Protein AF-A0A349X0J0-F1 (afdb_monomer_lite)

pLDDT: mean 76.87, std 12.57, range [39.41, 92.81]

Foldseek 3Di:
DDDCPPQVVQFCPFDFADDADDPVLCVVVVVVLLPQDADAQDPCQQVVDPDLVSNLVSVVVSLCVSCVVPVVPDDPLRSLVSLLSNLLVNLVVLVVVDPPDPSSVSSNLSSLLSNLVSLLSSLRHHHLVCLVVSLVSCVVSPDPNVVSLQSLLSSLQLNLLVVLVVVLPFWTKGADHSCLCRVQVFGIWIDGDPAIATEHEEEDADQDQKAKDFFDCDDDDVPCVPPGRNSQVVVCVVVVDHHGYMYMYGHPDVDDSRDSDHDPVSNVNVNVVD

Sequence (274 aa):
MFDDFVLSHRLALIQVGRTRIRDNVIDKLFPVIWQTDISPVPENIFRNSREAHLQTMGVELHIAELLNGFVGSLTPIERRLFEIVILHRLNCLYTCLGSQNPIYHRAIVITGTMFQDRLARQLLDMDESQHGWMFVQGQQKSIASHEWTIQFLGACALARTIRALIAIGTGRIYLSNILDDADFGVDLFISRGSRDFAISIKSQYTTTLMSVAPVPIRPLQPGQEKDIFNGAKLAEEYYNIPFIPLLAIVGRNGTQPFDLTLHKEDIETLRRWL

Structure (mmCIF, N/CA/C/O backbone):
data_AF-A0A349X0J0-F1
#
_entry.id   AF-A0A349X0J0-F1
#
loop_
_atom_site.group_PDB
_atom_site.id
_atom_site.type_symbol
_atom_site.label_atom_id
_atom_site.label_alt_id
_atom_site.label_comp_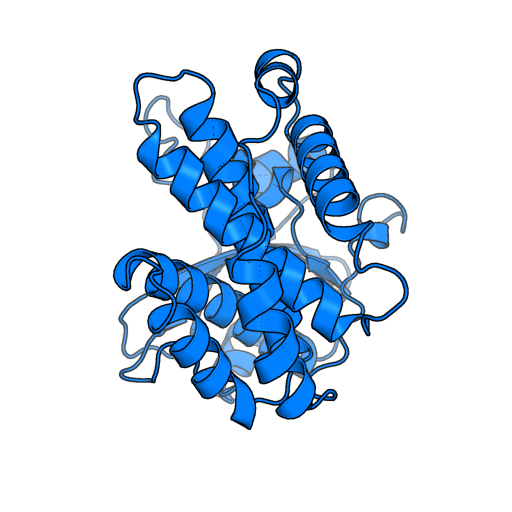id
_atom_site.label_asym_id
_atom_site.label_entity_id
_atom_site.label_seq_id
_atom_site.pdbx_PDB_ins_code
_atom_site.Cartn_x
_atom_site.Cartn_y
_atom_site.Cartn_z
_atom_site.occupancy
_atom_site.B_iso_or_equiv
_atom_site.auth_seq_id
_atom_site.auth_comp_id
_atom_site.auth_asym_id
_atom_site.auth_atom_id
_atom_site.pdbx_PDB_model_num
ATOM 1 N N . MET A 1 1 ? -26.510 -0.007 6.614 1.00 39.41 1 MET A N 1
ATOM 2 C CA . MET A 1 1 ? -26.066 -1.406 6.787 1.00 39.41 1 MET A CA 1
ATOM 3 C C . MET A 1 1 ? -25.443 -1.792 5.459 1.00 39.41 1 MET A C 1
ATOM 5 O O . MET A 1 1 ? -26.092 -1.578 4.447 1.00 39.41 1 MET A O 1
ATOM 9 N N . PHE A 1 2 ? -24.164 -2.160 5.474 1.00 48.16 2 PHE A N 1
ATOM 10 C CA . PHE A 1 2 ? -23.312 -2.381 4.303 1.00 48.16 2 PHE A CA 1
ATOM 11 C C . PHE A 1 2 ? -23.881 -3.502 3.424 1.00 48.16 2 PHE A C 1
ATOM 13 O O . PHE A 1 2 ? -24.082 -4.607 3.923 1.00 48.16 2 PHE A O 1
ATOM 20 N N . ASP A 1 3 ? -24.135 -3.229 2.145 1.00 41.94 3 ASP A N 1
ATOM 21 C CA . ASP A 1 3 ? -24.225 -4.311 1.170 1.00 41.94 3 ASP A CA 1
ATOM 22 C C . ASP A 1 3 ? -22.792 -4.745 0.862 1.00 41.94 3 ASP A C 1
ATOM 24 O O . ASP A 1 3 ? -21.971 -3.945 0.406 1.00 41.94 3 ASP A O 1
ATOM 28 N N . ASP A 1 4 ? -22.505 -6.019 1.126 1.00 49.19 4 ASP A N 1
ATOM 29 C CA . ASP A 1 4 ? -21.230 -6.727 0.949 1.00 49.19 4 ASP A CA 1
ATOM 30 C C . ASP A 1 4 ? -20.723 -6.748 -0.513 1.00 49.19 4 ASP A C 1
ATOM 32 O O . ASP A 1 4 ? -20.020 -7.667 -0.913 1.00 49.19 4 ASP A O 1
ATOM 36 N N . PHE A 1 5 ? -21.062 -5.773 -1.356 1.00 47.12 5 PHE A N 1
ATOM 37 C CA . PHE A 1 5 ? -20.748 -5.766 -2.784 1.00 47.12 5 PHE A CA 1
ATOM 38 C C . PHE A 1 5 ? -19.769 -4.656 -3.194 1.00 47.12 5 PHE A C 1
ATOM 40 O O . PHE A 1 5 ? -18.863 -4.898 -3.989 1.00 47.12 5 PHE A O 1
ATOM 47 N N . VAL A 1 6 ? -19.885 -3.449 -2.627 1.00 51.66 6 VAL A N 1
ATOM 48 C CA . VAL A 1 6 ? -19.180 -2.266 -3.167 1.00 51.66 6 VAL A CA 1
ATOM 49 C C . VAL A 1 6 ? -17.670 -2.297 -2.904 1.00 51.66 6 VAL A C 1
ATOM 51 O O . VAL A 1 6 ? -16.890 -1.981 -3.799 1.00 51.66 6 VAL A O 1
ATOM 54 N N . LEU A 1 7 ? -17.235 -2.737 -1.717 1.00 53.28 7 LEU A N 1
ATOM 55 C CA . LEU A 1 7 ? -15.806 -2.863 -1.371 1.00 53.28 7 LEU A CA 1
ATOM 56 C C . LEU A 1 7 ? -15.369 -4.311 -1.113 1.00 53.28 7 LEU A C 1
ATOM 58 O O . LEU A 1 7 ? -14.211 -4.550 -0.786 1.00 53.28 7 LEU A O 1
ATOM 62 N N . SER A 1 8 ? -16.249 -5.305 -1.247 1.00 53.34 8 SER A N 1
ATOM 63 C CA . SER A 1 8 ? -15.936 -6.690 -0.852 1.00 53.34 8 SER A CA 1
ATOM 64 C C . SER A 1 8 ? -14.839 -7.349 -1.678 1.00 53.34 8 SER A C 1
ATOM 66 O O . SER A 1 8 ? -14.052 -8.116 -1.132 1.00 53.34 8 SER A O 1
ATOM 68 N N . HIS A 1 9 ? -14.704 -6.981 -2.952 1.00 52.62 9 HIS A N 1
ATOM 69 C CA . HIS A 1 9 ? -13.569 -7.375 -3.792 1.00 52.62 9 HIS A CA 1
ATOM 70 C C . HIS A 1 9 ? -12.225 -6.791 -3.309 1.00 52.62 9 HIS A C 1
ATOM 72 O O . HIS A 1 9 ? -11.167 -7.237 -3.744 1.00 52.62 9 HIS A O 1
ATOM 78 N N . ARG A 1 10 ? -12.261 -5.805 -2.401 1.00 59.72 10 ARG A N 1
ATOM 79 C CA . ARG A 1 10 ? -11.105 -5.145 -1.770 1.00 59.72 10 ARG A CA 1
ATOM 80 C C . ARG A 1 10 ? -10.913 -5.558 -0.315 1.00 59.72 10 ARG A C 1
ATOM 82 O O . ARG A 1 10 ? -10.029 -5.019 0.354 1.00 59.72 10 ARG A O 1
ATOM 89 N N . LEU A 1 11 ? -11.741 -6.484 0.184 1.00 57.44 11 LEU A N 1
ATOM 90 C CA . LEU A 1 11 ? -11.612 -7.007 1.534 1.00 57.44 11 LEU A CA 1
ATOM 91 C C . LEU A 1 11 ? -10.211 -7.588 1.688 1.00 57.44 11 LEU A C 1
ATOM 93 O O . LEU A 1 11 ? -9.812 -8.523 0.991 1.00 57.44 11 LEU A O 1
ATOM 97 N N . ALA A 1 12 ? -9.458 -7.018 2.616 1.00 57.66 12 ALA A N 1
ATOM 98 C CA . ALA A 1 12 ? -8.116 -7.463 2.878 1.00 57.66 12 ALA A CA 1
ATOM 99 C C . ALA A 1 12 ? -8.193 -8.744 3.724 1.00 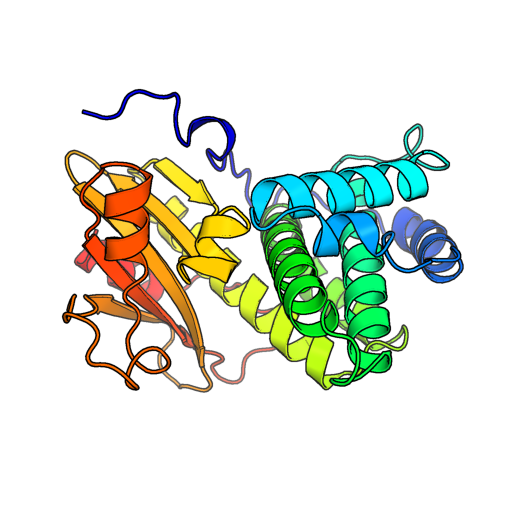57.66 12 ALA A C 1
ATOM 101 O O . ALA A 1 12 ? -8.223 -8.709 4.953 1.00 57.66 12 ALA A O 1
ATOM 102 N N . LEU A 1 13 ? -8.247 -9.900 3.057 1.00 55.56 13 LEU A N 1
ATOM 103 C CA . LEU A 1 13 ? -8.026 -11.204 3.685 1.00 55.56 13 LEU A CA 1
ATOM 104 C C . LEU A 1 13 ? -6.524 -11.370 3.940 1.00 55.56 13 LEU A C 1
ATOM 106 O O . LEU A 1 13 ? -5.823 -12.071 3.216 1.00 55.56 13 LEU A O 1
ATOM 110 N N . ILE A 1 14 ? -6.012 -10.643 4.931 1.00 56.91 14 ILE A N 1
ATOM 111 C CA . ILE A 1 14 ? -4.574 -10.551 5.184 1.00 56.91 14 ILE A CA 1
ATOM 112 C C . ILE A 1 14 ? -4.139 -11.711 6.075 1.00 56.91 14 ILE A C 1
ATOM 114 O O . ILE A 1 14 ? -4.590 -11.842 7.214 1.00 56.91 14 ILE A O 1
ATOM 118 N N . GLN A 1 15 ? -3.225 -12.535 5.565 1.00 55.09 15 GLN A N 1
ATOM 119 C CA . GLN A 1 15 ? -2.528 -13.559 6.339 1.00 55.09 15 GLN A CA 1
ATOM 120 C C . GLN A 1 15 ? -1.115 -13.066 6.661 1.00 55.09 15 GLN A C 1
ATOM 122 O O . GLN A 1 15 ? -0.188 -13.267 5.885 1.00 55.09 15 GLN A O 1
ATOM 127 N N . VAL A 1 16 ? -0.955 -12.408 7.810 1.00 58.53 16 VAL A N 1
ATOM 128 C CA . VAL A 1 16 ? 0.309 -11.749 8.178 1.00 58.53 16 VAL A CA 1
ATOM 129 C C . VAL A 1 16 ? 1.444 -12.761 8.402 1.00 58.53 16 VAL A C 1
ATOM 131 O O . VAL A 1 16 ? 1.272 -13.717 9.161 1.00 58.53 16 VAL A O 1
ATOM 134 N N . GLY A 1 17 ? 2.607 -12.505 7.792 1.00 56.09 17 GLY A N 1
ATOM 135 C CA . GLY A 1 17 ? 3.917 -13.031 8.198 1.00 56.09 17 GLY A CA 1
ATOM 136 C C . GLY A 1 17 ? 4.112 -14.540 8.052 1.00 56.09 17 GLY A C 1
ATOM 137 O O . GLY A 1 17 ? 4.721 -15.160 8.920 1.00 56.09 17 GLY A O 1
ATOM 138 N N . ARG A 1 18 ? 3.570 -15.164 7.000 1.00 61.50 18 ARG A N 1
ATOM 139 C CA . ARG A 1 18 ? 3.613 -16.634 6.847 1.00 61.50 18 ARG A CA 1
ATOM 140 C C . ARG A 1 18 ? 4.631 -17.145 5.842 1.00 61.50 18 ARG A C 1
ATOM 142 O O . ARG A 1 18 ? 4.992 -18.320 5.905 1.00 61.50 18 ARG A O 1
ATOM 149 N N . THR A 1 19 ? 5.057 -16.311 4.898 1.00 64.62 19 THR A N 1
ATOM 150 C CA . THR A 1 19 ? 5.754 -16.812 3.712 1.00 64.62 19 THR A CA 1
ATOM 151 C C . THR A 1 19 ? 7.195 -16.340 3.688 1.00 64.62 19 THR A C 1
ATOM 153 O O . THR A 1 19 ? 7.476 -15.162 3.472 1.00 64.62 19 THR A O 1
ATOM 156 N N . ARG A 1 20 ? 8.118 -17.289 3.856 1.00 60.56 20 ARG A N 1
ATOM 157 C CA . ARG A 1 20 ? 9.534 -17.058 3.587 1.00 60.56 20 ARG A CA 1
ATOM 158 C C . ARG A 1 20 ? 9.793 -17.200 2.092 1.00 60.56 20 ARG A C 1
ATOM 160 O O . ARG A 1 20 ? 9.554 -18.265 1.519 1.00 60.56 20 ARG A O 1
ATOM 167 N N . ILE A 1 21 ? 10.311 -16.150 1.467 1.00 64.31 21 ILE A N 1
ATOM 168 C CA . ILE A 1 21 ? 10.746 -16.207 0.068 1.00 64.31 21 ILE A CA 1
ATOM 169 C C . ILE A 1 21 ? 12.082 -16.936 0.040 1.00 64.31 21 ILE A C 1
ATOM 171 O O . ILE A 1 21 ? 12.974 -16.623 0.828 1.00 64.31 21 ILE A O 1
ATOM 175 N N . ARG A 1 22 ? 12.209 -17.954 -0.813 1.00 63.41 22 ARG A N 1
ATOM 176 C CA . ARG A 1 22 ? 13.434 -18.754 -0.888 1.00 63.41 22 ARG A CA 1
ATOM 177 C C . ARG A 1 22 ? 14.527 -17.954 -1.595 1.00 63.41 22 ARG A C 1
ATOM 179 O O . ARG A 1 22 ? 14.310 -17.477 -2.706 1.00 63.41 22 ARG A O 1
ATOM 186 N N . ASP A 1 23 ? 15.708 -17.879 -0.987 1.00 59.53 23 ASP A N 1
ATOM 187 C CA . ASP A 1 23 ? 16.846 -17.083 -1.478 1.00 59.53 23 ASP A CA 1
ATOM 188 C C . ASP A 1 23 ? 17.208 -17.411 -2.944 1.00 59.53 23 ASP A C 1
ATOM 190 O O . ASP A 1 23 ? 17.457 -16.529 -3.764 1.00 59.53 23 ASP A O 1
ATOM 194 N N . ASN A 1 24 ? 17.104 -18.689 -3.325 1.00 59.75 24 ASN A N 1
ATOM 195 C CA . ASN A 1 24 ? 17.416 -19.182 -4.669 1.00 59.75 24 ASN A CA 1
ATOM 196 C C . ASN A 1 24 ? 16.453 -18.721 -5.776 1.00 59.75 24 ASN A C 1
ATOM 198 O O . ASN A 1 24 ? 16.802 -18.792 -6.955 1.00 59.75 24 ASN A O 1
ATOM 202 N N . VAL A 1 25 ? 15.238 -18.313 -5.422 1.00 60.97 25 VAL A N 1
ATOM 203 C CA . VAL A 1 25 ? 14.260 -17.781 -6.367 1.00 60.97 25 VAL A CA 1
ATOM 204 C C . VAL A 1 25 ? 14.620 -16.346 -6.704 1.00 60.97 25 VAL A C 1
ATOM 206 O O . VAL A 1 25 ? 14.580 -15.948 -7.862 1.00 60.97 25 VAL A O 1
ATOM 209 N N . ILE A 1 26 ? 15.046 -15.578 -5.711 1.00 58.00 26 ILE A N 1
ATOM 210 C CA . ILE A 1 26 ? 15.377 -14.177 -5.910 1.00 58.00 26 ILE A CA 1
ATOM 211 C C . ILE A 1 26 ? 16.633 -14.042 -6.768 1.00 58.00 26 ILE A C 1
ATOM 213 O O . ILE A 1 26 ? 16.583 -13.349 -7.780 1.00 58.00 26 ILE A O 1
ATOM 217 N N . ASP A 1 27 ? 17.713 -14.750 -6.441 1.00 62.41 27 ASP A N 1
ATOM 218 C CA . ASP A 1 27 ? 18.965 -14.657 -7.204 1.00 62.41 27 ASP A CA 1
ATOM 219 C C . ASP A 1 27 ? 18.795 -15.049 -8.679 1.00 62.41 27 ASP A C 1
ATOM 221 O O . ASP A 1 27 ? 19.530 -14.577 -9.545 1.00 62.41 27 ASP A O 1
ATOM 225 N N . LYS A 1 28 ? 17.803 -15.896 -8.980 1.00 65.38 28 LYS A N 1
ATOM 226 C CA . LYS A 1 28 ? 17.475 -16.312 -10.347 1.00 65.38 28 LYS A CA 1
ATOM 227 C C . LYS A 1 28 ? 16.511 -15.363 -11.042 1.00 65.38 28 LYS A C 1
ATOM 229 O O . LYS A 1 28 ? 16.671 -15.110 -12.230 1.00 65.38 28 LYS A O 1
ATOM 234 N N . LEU A 1 29 ? 15.505 -14.865 -10.331 1.00 63.34 29 LEU A N 1
ATOM 235 C CA . LEU A 1 29 ? 14.418 -14.106 -10.933 1.00 63.34 29 LEU A CA 1
ATOM 236 C C . LEU A 1 29 ? 14.701 -12.607 -10.974 1.00 63.34 29 LEU A C 1
ATOM 238 O O . LEU A 1 29 ? 14.437 -11.986 -11.996 1.00 63.34 29 LEU A O 1
ATOM 242 N N . PHE A 1 30 ? 15.294 -12.020 -9.931 1.00 67.44 30 PHE A N 1
ATOM 243 C CA . PHE A 1 30 ? 15.583 -10.582 -9.908 1.00 67.44 30 PHE A CA 1
ATOM 244 C C . PHE A 1 30 ? 16.423 -10.115 -11.103 1.00 67.44 30 PHE A C 1
ATOM 246 O O . PHE A 1 30 ? 16.032 -9.125 -11.718 1.00 67.44 30 PHE A O 1
ATOM 253 N N . PRO A 1 31 ? 17.522 -10.792 -11.500 1.00 69.25 31 PRO A N 1
ATOM 254 C CA . PRO A 1 31 ? 18.275 -10.397 -12.690 1.00 69.25 31 PRO A CA 1
ATOM 255 C C . PRO A 1 31 ? 17.434 -10.444 -13.969 1.00 69.25 31 PRO A C 1
ATOM 257 O O . PRO A 1 31 ? 17.533 -9.539 -14.792 1.00 69.25 31 PRO A O 1
ATOM 260 N N . VAL A 1 32 ? 16.577 -11.458 -14.110 1.00 69.69 32 VAL A N 1
ATOM 261 C CA . VAL A 1 32 ? 15.717 -11.646 -15.286 1.00 69.69 32 VAL A CA 1
ATOM 262 C C . VAL A 1 32 ? 14.656 -10.546 -15.372 1.00 69.69 32 VAL A C 1
ATOM 264 O O . VAL A 1 32 ? 14.487 -9.933 -16.424 1.00 69.69 32 VAL A O 1
ATOM 267 N N . ILE A 1 33 ? 14.000 -10.215 -14.256 1.00 67.12 33 ILE A N 1
ATOM 268 C CA . ILE A 1 33 ? 13.034 -9.105 -14.181 1.00 67.12 33 ILE A CA 1
ATOM 269 C C . ILE A 1 33 ? 13.719 -7.776 -14.481 1.00 67.12 33 ILE A C 1
ATOM 271 O O . ILE A 1 33 ? 13.190 -6.928 -15.197 1.00 67.12 33 ILE A O 1
ATOM 275 N N . TRP A 1 34 ? 14.912 -7.584 -13.921 1.00 69.81 34 TRP A N 1
ATOM 276 C CA . TRP A 1 34 ? 15.646 -6.336 -14.062 1.00 69.81 34 TRP A CA 1
ATOM 277 C C . TRP A 1 34 ? 16.124 -6.103 -15.498 1.00 69.81 34 TRP A C 1
ATOM 279 O O . TRP A 1 34 ? 16.166 -4.967 -15.959 1.00 69.81 34 TRP A O 1
ATOM 289 N N . GLN A 1 35 ? 16.449 -7.180 -16.214 1.00 71.44 35 GLN A N 1
ATOM 290 C CA . GLN A 1 35 ? 16.846 -7.152 -17.622 1.00 71.44 35 GLN A CA 1
ATOM 291 C C . GLN A 1 35 ? 15.661 -7.171 -18.593 1.00 71.44 35 GLN A C 1
ATOM 293 O O . GLN A 1 35 ? 15.861 -6.922 -19.779 1.00 71.44 35 GLN A O 1
ATOM 298 N N . THR A 1 36 ? 14.444 -7.455 -18.118 1.00 74.50 36 THR A N 1
ATOM 299 C CA . THR A 1 36 ? 13.241 -7.421 -18.960 1.00 74.50 36 THR A CA 1
ATOM 300 C C . THR A 1 36 ? 13.075 -6.013 -19.522 1.00 74.50 36 THR A C 1
ATOM 302 O O . THR A 1 36 ? 13.161 -5.036 -18.776 1.00 74.50 36 THR A O 1
ATOM 305 N N . ASP A 1 37 ? 12.871 -5.883 -20.828 1.00 79.00 37 ASP A N 1
ATOM 306 C CA . ASP A 1 37 ? 12.607 -4.575 -21.415 1.00 79.00 37 ASP A CA 1
ATOM 307 C C . ASP A 1 37 ? 11.217 -4.102 -20.974 1.00 79.00 37 ASP A C 1
ATOM 309 O O . ASP A 1 37 ? 10.229 -4.821 -21.122 1.00 79.00 37 ASP A O 1
ATOM 313 N N . ILE A 1 38 ? 11.159 -2.922 -20.360 1.00 81.50 38 ILE A N 1
ATOM 314 C CA . ILE A 1 38 ? 9.912 -2.335 -19.871 1.00 81.50 38 ILE A CA 1
ATOM 315 C C . ILE A 1 38 ? 9.698 -1.065 -20.667 1.00 81.50 38 ILE A C 1
ATOM 317 O O . ILE A 1 38 ? 10.376 -0.061 -20.455 1.00 81.50 38 ILE A O 1
ATOM 321 N N . SER A 1 39 ? 8.733 -1.118 -21.575 1.00 83.00 39 SER A N 1
ATOM 322 C CA . SER A 1 39 ? 8.231 0.056 -22.267 1.00 83.00 39 SER A CA 1
ATOM 323 C C . SER A 1 39 ? 7.180 0.777 -21.411 1.00 83.00 39 SER A C 1
ATOM 325 O O . SER A 1 39 ? 6.482 0.137 -20.610 1.00 83.00 39 SER A O 1
ATOM 327 N N . PRO A 1 40 ? 7.040 2.109 -21.563 1.00 83.06 40 PRO A N 1
ATOM 328 C CA . PRO A 1 40 ? 5.916 2.841 -20.996 1.00 83.06 40 PRO A CA 1
ATOM 329 C C . PRO A 1 40 ? 4.584 2.239 -21.449 1.00 83.06 40 PRO A C 1
ATOM 331 O O . PRO A 1 40 ? 4.446 1.778 -22.584 1.00 83.06 40 PRO A O 1
ATOM 334 N N . VAL A 1 41 ? 3.590 2.292 -20.567 1.00 82.88 41 VAL A N 1
ATOM 335 C CA . VAL A 1 41 ? 2.213 1.907 -20.889 1.00 82.88 41 VAL A CA 1
ATOM 336 C C . VAL A 1 41 ? 1.713 2.834 -22.008 1.00 82.88 41 VAL A C 1
ATOM 338 O O . VAL A 1 41 ? 1.940 4.048 -21.926 1.00 82.88 41 VAL A O 1
ATOM 341 N N . PRO A 1 42 ? 1.045 2.300 -23.047 1.00 80.94 42 PRO A N 1
ATOM 342 C CA . PRO A 1 42 ? 0.559 3.087 -24.175 1.00 80.94 42 PRO A CA 1
ATOM 343 C C . PRO A 1 42 ? -0.179 4.373 -23.764 1.00 80.94 42 PRO A C 1
ATOM 345 O O . PRO A 1 42 ? -1.108 4.354 -22.957 1.00 80.94 42 PRO A O 1
ATOM 348 N N . GLU A 1 43 ? 0.210 5.513 -24.346 1.00 78.06 43 GLU A N 1
ATOM 349 C CA . GLU A 1 43 ? -0.303 6.844 -23.972 1.00 78.06 43 GLU A CA 1
ATOM 350 C C . GLU A 1 43 ? -1.833 6.975 -24.060 1.00 78.06 43 GLU A C 1
ATOM 352 O O . GLU A 1 43 ? -2.449 7.751 -23.323 1.00 78.06 43 GLU A O 1
ATOM 357 N N . ASN A 1 44 ? -2.460 6.218 -24.963 1.00 78.31 44 ASN A N 1
ATOM 358 C CA . ASN A 1 44 ? -3.909 6.184 -25.146 1.00 78.31 44 ASN A CA 1
ATOM 359 C C . ASN A 1 44 ? -4.653 5.680 -23.898 1.00 78.31 44 ASN A C 1
ATOM 361 O O . ASN A 1 44 ? -5.775 6.129 -23.666 1.00 78.31 44 ASN A O 1
ATOM 365 N N . ILE A 1 45 ? -4.036 4.824 -23.075 1.00 78.75 45 ILE A N 1
ATOM 366 C CA . ILE A 1 45 ? -4.613 4.354 -21.804 1.00 78.75 45 ILE A CA 1
ATOM 367 C C . ILE A 1 45 ? -4.848 5.535 -20.860 1.00 78.75 45 ILE A C 1
ATOM 369 O O . ILE A 1 45 ? -5.894 5.618 -20.218 1.00 78.75 45 ILE A O 1
ATOM 373 N N . PHE A 1 46 ? -3.925 6.496 -20.829 1.00 75.94 46 PHE A N 1
ATOM 374 C CA . PHE A 1 46 ? -4.031 7.666 -19.962 1.00 75.94 46 PHE A CA 1
ATOM 375 C C . PHE A 1 46 ? -4.780 8.842 -20.599 1.00 75.94 46 PHE A C 1
ATOM 377 O O . PHE A 1 46 ? -5.482 9.557 -19.890 1.00 75.94 46 PHE A O 1
ATOM 384 N N . ARG A 1 47 ? -4.665 9.053 -21.920 1.00 69.50 47 ARG A N 1
ATOM 385 C CA . ARG A 1 47 ? -5.349 10.157 -22.630 1.00 69.50 47 ARG A CA 1
ATOM 386 C C . ARG A 1 47 ? -6.855 9.957 -22.759 1.00 69.50 47 ARG A C 1
ATOM 388 O O . ARG A 1 47 ? -7.597 10.932 -22.680 1.00 69.50 47 ARG A O 1
ATOM 395 N N . ASN A 1 48 ? -7.301 8.724 -22.997 1.00 60.88 48 ASN A N 1
ATOM 396 C CA . ASN A 1 48 ? -8.681 8.472 -23.420 1.00 60.88 48 ASN A CA 1
ATOM 397 C C . ASN A 1 48 ? -9.636 8.189 -22.259 1.00 60.88 48 ASN A C 1
ATOM 399 O O . ASN A 1 48 ? -10.848 8.200 -22.458 1.00 60.88 48 ASN A O 1
ATOM 403 N N . SER A 1 49 ? -9.109 7.963 -21.056 1.00 59.75 49 SER A N 1
ATOM 404 C CA . SER A 1 49 ? -9.913 7.797 -19.852 1.00 59.75 49 SER A CA 1
ATOM 405 C C . SER A 1 49 ? -9.655 8.941 -18.881 1.00 59.75 49 SER A C 1
ATOM 407 O O . SER A 1 49 ? -8.512 9.186 -18.506 1.00 59.75 49 SER A O 1
ATOM 409 N N . ARG A 1 50 ? -10.719 9.611 -18.425 1.00 63.81 50 ARG A N 1
ATOM 410 C CA . ARG A 1 50 ? -10.658 10.472 -17.229 1.00 63.81 50 ARG A CA 1
ATOM 411 C C . ARG A 1 50 ? -10.814 9.674 -15.932 1.00 63.81 50 ARG A C 1
ATOM 413 O O . ARG A 1 50 ? -10.548 10.198 -14.859 1.00 63.81 50 ARG A O 1
ATOM 420 N N . GLU A 1 51 ? -11.225 8.416 -16.032 1.00 69.69 51 GLU A N 1
ATOM 421 C CA . GLU A 1 51 ? -11.517 7.545 -14.901 1.00 69.69 51 GLU A CA 1
ATOM 422 C C . GLU A 1 51 ? -10.254 6.787 -14.484 1.00 69.69 51 GLU A C 1
ATOM 424 O O . GLU A 1 51 ? -9.685 6.015 -15.269 1.00 69.69 51 GLU A O 1
ATOM 429 N N . ALA A 1 52 ? -9.828 6.985 -13.230 1.00 67.69 52 ALA A N 1
ATOM 430 C CA . ALA A 1 52 ? -8.654 6.325 -12.657 1.00 67.69 52 ALA A CA 1
ATOM 431 C C . ALA A 1 52 ? -8.732 4.793 -12.771 1.00 67.69 52 ALA A C 1
ATOM 433 O O . ALA A 1 52 ? -7.722 4.137 -13.025 1.00 67.69 52 ALA A O 1
ATOM 434 N N . HIS A 1 53 ? -9.930 4.206 -12.652 1.00 68.94 53 HIS A N 1
ATOM 435 C CA . HIS A 1 53 ? -10.093 2.752 -12.702 1.00 68.94 53 HIS A CA 1
ATOM 436 C C . HIS A 1 53 ? -9.795 2.153 -14.088 1.00 68.94 53 HIS A C 1
ATOM 438 O O . HIS A 1 53 ? -9.177 1.096 -14.159 1.00 68.94 53 HIS A O 1
ATOM 444 N N . LEU A 1 54 ? -10.164 2.807 -15.200 1.00 74.75 54 LEU A N 1
ATOM 445 C CA . LEU A 1 54 ? -9.848 2.295 -16.545 1.00 74.75 54 LEU A CA 1
ATOM 446 C C . LEU A 1 54 ? -8.350 2.402 -16.833 1.00 74.75 54 LEU A C 1
ATOM 448 O O . LEU A 1 54 ? -7.764 1.507 -17.438 1.00 74.75 54 LEU A O 1
ATOM 452 N N . GLN A 1 55 ? -7.722 3.479 -16.357 1.00 79.25 55 GLN A N 1
ATOM 453 C CA . GLN A 1 55 ? -6.275 3.661 -16.456 1.00 79.25 55 GLN A CA 1
ATOM 454 C C . GLN A 1 55 ? -5.549 2.570 -15.655 1.00 79.25 55 GLN A C 1
ATOM 456 O O . GLN A 1 55 ? -4.622 1.951 -16.168 1.00 79.25 55 GLN A O 1
ATOM 461 N N . THR A 1 56 ? -6.041 2.263 -14.448 1.00 78.88 56 THR A N 1
ATOM 462 C CA . THR A 1 56 ? -5.567 1.140 -13.621 1.00 78.88 56 THR A CA 1
ATOM 463 C C . THR A 1 56 ? -5.638 -0.176 -14.384 1.00 78.88 56 THR A C 1
ATOM 465 O O . THR A 1 56 ? -4.644 -0.886 -14.468 1.00 78.88 56 THR A O 1
ATOM 468 N N . MET A 1 57 ? -6.793 -0.490 -14.982 1.00 80.50 57 MET A N 1
ATOM 469 C CA . MET A 1 57 ? -6.969 -1.718 -15.760 1.00 80.50 57 MET A CA 1
ATOM 470 C C . MET A 1 57 ? -5.988 -1.799 -16.931 1.00 80.50 57 MET A C 1
ATOM 472 O O . MET A 1 57 ? -5.444 -2.867 -17.186 1.00 80.50 57 MET A O 1
ATOM 476 N N . GLY A 1 58 ? -5.723 -0.685 -17.618 1.00 82.62 58 GLY A N 1
ATOM 477 C CA . GLY A 1 58 ? -4.723 -0.640 -18.684 1.00 82.62 58 GLY A CA 1
ATOM 478 C C . GLY A 1 58 ? -3.301 -0.918 -18.185 1.00 82.62 58 GLY A C 1
ATOM 479 O O . GLY A 1 58 ? -2.567 -1.663 -18.828 1.00 82.62 58 GLY A O 1
ATOM 480 N N . VAL A 1 59 ? -2.925 -0.384 -17.017 1.00 85.38 59 VAL A N 1
ATOM 481 C CA . VAL A 1 59 ? -1.628 -0.690 -16.387 1.00 85.38 59 VAL A CA 1
ATOM 482 C C . VAL A 1 59 ? -1.561 -2.154 -15.936 1.00 85.38 59 VAL A C 1
ATOM 484 O O . VAL A 1 59 ? -0.560 -2.816 -16.190 1.00 85.38 59 VAL A O 1
ATOM 487 N N . GLU A 1 60 ? -2.618 -2.687 -15.319 1.00 86.56 60 GLU A N 1
ATOM 488 C CA . GLU A 1 60 ? -2.700 -4.098 -14.903 1.00 86.56 60 GLU A CA 1
ATOM 489 C C . GLU A 1 60 ? -2.594 -5.053 -16.103 1.00 86.56 60 GLU A C 1
ATOM 491 O O . GLU A 1 60 ? -1.892 -6.060 -16.027 1.00 86.56 60 GLU A O 1
ATOM 496 N N . LEU A 1 61 ? -3.237 -4.728 -17.232 1.00 86.00 61 LEU A N 1
ATOM 497 C CA . LEU A 1 61 ? -3.111 -5.490 -18.478 1.00 86.00 61 LEU A CA 1
ATOM 498 C C . LEU A 1 61 ? -1.675 -5.462 -19.009 1.00 86.00 61 LEU A C 1
ATOM 500 O O . LEU A 1 61 ? -1.133 -6.516 -19.328 1.00 86.00 61 LEU A O 1
ATOM 504 N N . HIS A 1 62 ? -1.032 -4.292 -19.024 1.00 87.31 62 HIS A N 1
ATOM 505 C CA . HIS A 1 62 ? 0.370 -4.157 -19.439 1.00 87.31 62 HIS A CA 1
ATOM 506 C C . HIS A 1 62 ? 1.315 -4.979 -18.553 1.00 87.31 62 HIS A C 1
ATOM 508 O O . HIS A 1 62 ? 2.195 -5.684 -19.042 1.00 87.31 62 HIS A O 1
ATOM 514 N N . ILE A 1 63 ? 1.108 -4.949 -17.233 1.00 87.62 63 ILE A N 1
ATOM 515 C CA . ILE A 1 63 ? 1.861 -5.787 -16.292 1.00 87.62 63 ILE A CA 1
ATOM 516 C C . ILE A 1 63 ? 1.598 -7.269 -16.573 1.00 87.62 63 ILE A C 1
ATOM 518 O O . ILE A 1 63 ? 2.541 -8.057 -16.612 1.00 87.62 63 ILE A O 1
ATOM 522 N N . ALA A 1 64 ? 0.345 -7.668 -16.797 1.00 84.94 64 ALA A N 1
ATOM 523 C CA . ALA A 1 64 ? -0.002 -9.051 -17.107 1.00 84.94 64 ALA A CA 1
ATOM 524 C C . ALA A 1 64 ? 0.659 -9.544 -18.407 1.00 84.94 64 ALA A C 1
ATOM 526 O O . ALA A 1 64 ? 1.125 -10.683 -18.452 1.00 84.94 64 ALA A O 1
ATOM 527 N N . GLU A 1 65 ? 0.756 -8.696 -19.432 1.00 86.06 65 GLU A N 1
ATOM 528 C CA . GLU A 1 65 ? 1.461 -8.992 -20.685 1.00 86.06 65 GLU A CA 1
ATOM 529 C C . GLU A 1 65 ? 2.963 -9.199 -20.458 1.00 86.06 65 GLU A C 1
ATOM 531 O O . GLU A 1 65 ? 3.511 -10.210 -20.905 1.00 86.06 65 GLU A O 1
ATOM 536 N N . LEU A 1 66 ? 3.610 -8.314 -19.691 1.00 83.25 66 LEU A N 1
ATOM 537 C CA . LEU A 1 66 ? 5.018 -8.462 -19.296 1.00 83.25 66 LEU A CA 1
ATOM 538 C C . LEU A 1 66 ? 5.254 -9.738 -18.476 1.00 83.25 66 LEU A C 1
ATOM 540 O O . LEU A 1 66 ? 6.289 -10.393 -18.606 1.00 83.25 66 LEU A O 1
ATOM 544 N N . LEU A 1 67 ? 4.283 -10.114 -17.643 1.00 79.56 67 LEU A N 1
ATOM 545 C CA . LEU A 1 67 ? 4.349 -11.320 -16.827 1.00 79.56 67 LEU A CA 1
ATOM 546 C C . LEU A 1 67 ? 4.064 -12.598 -17.616 1.00 79.56 67 LEU A C 1
ATOM 548 O O . LEU A 1 67 ? 4.482 -13.658 -17.161 1.00 79.56 67 LEU A O 1
ATOM 552 N N . ASN A 1 68 ? 3.395 -12.548 -18.771 1.00 78.56 68 ASN A N 1
ATOM 553 C CA . ASN A 1 68 ? 2.915 -13.739 -19.485 1.00 78.56 68 ASN A CA 1
ATOM 554 C C . ASN A 1 68 ? 4.042 -14.742 -19.818 1.00 78.56 68 ASN A C 1
ATOM 556 O O . ASN A 1 68 ? 3.832 -15.952 -19.775 1.00 78.56 68 ASN A O 1
ATOM 560 N N . GLY A 1 69 ? 5.274 -14.260 -20.025 1.00 67.06 69 GLY A N 1
ATOM 561 C CA . GLY A 1 69 ? 6.469 -15.104 -20.195 1.00 67.06 69 GLY A CA 1
ATOM 562 C C . GLY A 1 69 ? 6.940 -15.854 -18.935 1.00 67.06 69 GLY A C 1
ATOM 563 O O . GLY A 1 69 ? 7.804 -16.723 -19.028 1.00 67.06 69 GLY A O 1
ATOM 564 N N . PHE A 1 70 ? 6.372 -15.544 -17.768 1.00 68.25 70 PHE A N 1
ATOM 565 C CA . PHE A 1 70 ? 6.770 -16.027 -16.439 1.00 68.25 70 PHE A CA 1
ATOM 566 C C . PHE A 1 70 ? 5.618 -16.687 -15.649 1.00 68.25 70 PHE A C 1
ATOM 568 O O . PHE A 1 70 ? 5.863 -17.367 -14.651 1.00 68.25 70 PHE A O 1
ATOM 575 N N . VAL A 1 71 ? 4.358 -16.513 -16.082 1.00 58.75 71 VAL A N 1
ATOM 576 C CA . VAL A 1 71 ? 3.122 -16.818 -15.319 1.00 58.75 71 VAL A CA 1
ATOM 577 C C . VAL A 1 71 ? 2.985 -18.284 -14.878 1.00 58.75 71 VAL A C 1
ATOM 579 O O . VAL A 1 71 ? 2.328 -18.553 -13.875 1.00 58.75 71 VAL A O 1
ATOM 582 N N . GLY A 1 72 ? 3.630 -19.236 -15.559 1.00 60.38 72 GLY A N 1
ATOM 583 C CA . GLY A 1 72 ? 3.558 -20.662 -15.208 1.00 60.38 72 GLY A CA 1
ATOM 584 C C . GLY A 1 72 ? 4.490 -21.123 -14.078 1.00 60.38 72 GLY A C 1
ATOM 585 O O . GLY A 1 72 ? 4.307 -22.226 -13.570 1.00 60.38 72 GLY A O 1
ATOM 586 N N . SER A 1 73 ? 5.491 -20.323 -13.691 1.00 69.00 73 SER A N 1
ATOM 587 C CA . SER A 1 73 ? 6.570 -20.764 -12.786 1.00 69.00 73 SER A CA 1
ATOM 588 C C . SER A 1 73 ? 6.640 -20.036 -11.444 1.00 69.00 73 SER A C 1
ATOM 590 O O . SER A 1 73 ? 7.457 -20.416 -10.610 1.00 69.00 73 SER A O 1
ATOM 592 N N . LEU A 1 74 ? 5.828 -18.994 -11.237 1.00 76.31 74 LEU A N 1
ATOM 593 C CA . LEU A 1 74 ? 5.916 -18.128 -10.059 1.00 76.31 74 LEU A CA 1
ATOM 594 C C . LEU A 1 74 ? 4.846 -18.459 -9.021 1.00 76.31 74 LEU A C 1
ATOM 596 O O . LEU A 1 74 ? 3.663 -18.587 -9.338 1.00 76.31 74 LEU A O 1
ATOM 600 N N . THR A 1 75 ? 5.245 -18.517 -7.754 1.00 79.56 75 THR A N 1
ATOM 601 C CA . THR A 1 75 ? 4.297 -18.501 -6.634 1.00 79.56 75 THR A CA 1
ATOM 602 C C . THR A 1 75 ? 3.626 -17.119 -6.513 1.00 79.56 75 THR A C 1
ATOM 604 O O . THR A 1 75 ? 4.153 -16.127 -7.024 1.00 79.56 75 THR A O 1
ATOM 607 N N . PRO A 1 76 ? 2.479 -16.986 -5.816 1.00 81.56 76 PRO A N 1
ATOM 608 C CA . PRO A 1 76 ? 1.804 -15.692 -5.667 1.00 81.56 76 PRO A CA 1
ATOM 609 C C . PRO A 1 76 ? 2.680 -14.584 -5.059 1.00 81.56 76 PRO A C 1
ATOM 611 O O . PRO A 1 76 ? 2.594 -13.432 -5.481 1.00 81.56 76 PRO A O 1
ATOM 614 N N . ILE A 1 77 ? 3.548 -14.928 -4.099 1.00 78.62 77 ILE A N 1
ATOM 615 C CA . ILE A 1 77 ? 4.464 -13.968 -3.466 1.00 78.62 77 ILE A CA 1
ATOM 616 C C . ILE A 1 77 ? 5.581 -13.529 -4.424 1.00 78.62 77 ILE A C 1
ATOM 618 O O . ILE A 1 77 ? 5.960 -12.362 -4.450 1.00 78.62 77 ILE A O 1
ATOM 622 N N . GLU A 1 78 ? 6.070 -14.444 -5.260 1.00 79.12 78 GLU A N 1
ATOM 623 C CA . GLU A 1 78 ? 7.074 -14.148 -6.284 1.00 79.12 78 GLU A CA 1
ATOM 624 C C . GLU A 1 78 ? 6.482 -13.273 -7.379 1.00 79.12 78 GLU A C 1
ATOM 626 O O . GLU A 1 78 ? 7.069 -12.259 -7.738 1.00 79.12 78 GLU A O 1
ATOM 631 N N . ARG A 1 79 ? 5.276 -13.602 -7.848 1.00 83.62 79 ARG A N 1
ATOM 632 C CA . ARG A 1 79 ? 4.547 -12.773 -8.807 1.00 83.62 79 ARG A CA 1
ATOM 633 C C . ARG A 1 79 ? 4.395 -11.338 -8.298 1.00 83.62 79 ARG A C 1
ATOM 635 O O . ARG A 1 79 ? 4.658 -10.404 -9.045 1.00 83.62 79 ARG A O 1
ATOM 642 N N . ARG A 1 80 ? 4.045 -11.141 -7.023 1.00 85.88 80 ARG A N 1
ATOM 643 C CA . ARG A 1 80 ? 3.917 -9.791 -6.458 1.00 85.88 80 ARG A CA 1
ATOM 644 C C . ARG A 1 80 ? 5.249 -9.042 -6.410 1.00 85.88 80 ARG A C 1
ATOM 646 O O . ARG A 1 80 ? 5.282 -7.852 -6.707 1.00 85.88 80 ARG A O 1
ATOM 653 N N . LEU A 1 81 ? 6.355 -9.719 -6.092 1.00 81.62 81 LEU A N 1
ATOM 654 C CA . LEU A 1 81 ? 7.685 -9.109 -6.191 1.00 81.62 81 LEU A CA 1
ATOM 655 C C . LEU A 1 81 ? 8.000 -8.636 -7.617 1.00 81.62 81 LEU A C 1
ATOM 657 O O . LEU A 1 81 ? 8.572 -7.560 -7.780 1.00 81.62 81 LEU A O 1
ATOM 661 N N . PHE A 1 82 ? 7.605 -9.395 -8.644 1.00 82.69 82 PHE A N 1
ATOM 662 C CA . PHE A 1 82 ? 7.767 -8.964 -10.036 1.00 82.69 82 PHE A CA 1
ATOM 663 C C . PHE A 1 82 ? 6.952 -7.708 -10.325 1.00 82.69 82 PHE A C 1
ATOM 665 O O . PHE A 1 82 ? 7.486 -6.752 -10.883 1.00 82.69 82 PHE A O 1
ATOM 672 N N . GLU A 1 83 ? 5.679 -7.700 -9.926 1.00 87.06 83 GLU A N 1
ATOM 673 C CA . GLU A 1 83 ? 4.791 -6.548 -10.097 1.00 87.06 83 GLU A CA 1
ATOM 674 C C . GLU A 1 83 ? 5.400 -5.291 -9.456 1.00 87.06 83 GLU A C 1
ATOM 676 O O . GLU A 1 83 ? 5.443 -4.244 -10.094 1.00 87.06 83 GLU A O 1
ATOM 681 N N . ILE A 1 84 ? 5.965 -5.406 -8.248 1.00 87.31 84 ILE A N 1
ATOM 682 C CA . ILE A 1 84 ? 6.656 -4.314 -7.536 1.00 87.31 84 ILE A CA 1
ATOM 683 C C . ILE A 1 84 ? 7.834 -3.767 -8.348 1.00 87.31 84 ILE A C 1
ATOM 685 O O . ILE A 1 84 ? 7.972 -2.552 -8.482 1.00 87.31 84 ILE A O 1
ATOM 689 N N . VAL A 1 85 ? 8.678 -4.636 -8.912 1.00 82.56 85 VAL A N 1
ATOM 690 C CA . VAL A 1 85 ? 9.830 -4.205 -9.722 1.00 82.56 85 VAL A CA 1
ATOM 691 C C . VAL A 1 85 ? 9.378 -3.556 -11.034 1.00 82.56 85 VAL A C 1
ATOM 693 O O . VAL A 1 85 ? 9.923 -2.518 -11.415 1.00 82.56 85 VAL A O 1
ATOM 696 N N . ILE A 1 86 ? 8.375 -4.123 -11.711 1.00 86.00 86 ILE A N 1
ATOM 697 C CA . ILE A 1 86 ? 7.821 -3.565 -12.954 1.00 86.00 86 ILE A CA 1
ATOM 698 C C . ILE A 1 86 ? 7.220 -2.183 -12.694 1.00 86.00 86 ILE A C 1
ATOM 700 O O . ILE A 1 86 ? 7.566 -1.225 -13.383 1.00 86.00 86 ILE A O 1
ATOM 704 N N . LEU A 1 87 ? 6.368 -2.063 -11.674 1.00 88.12 87 LEU A N 1
ATOM 705 C CA . LEU A 1 87 ? 5.729 -0.809 -11.281 1.00 88.12 87 LEU A CA 1
ATOM 706 C C . LEU A 1 87 ? 6.752 0.258 -10.905 1.00 88.12 87 LEU A C 1
ATOM 708 O O . LEU A 1 87 ? 6.614 1.409 -11.309 1.00 88.12 87 LEU A O 1
ATOM 712 N N . HIS A 1 88 ? 7.803 -0.127 -10.183 1.00 83.38 88 HIS A N 1
ATOM 713 C CA . HIS A 1 88 ? 8.885 0.782 -9.851 1.00 83.38 88 HIS A CA 1
ATOM 714 C C . HIS A 1 88 ? 9.589 1.317 -11.107 1.00 83.38 88 HIS A C 1
ATOM 716 O O . HIS A 1 88 ? 9.740 2.528 -11.267 1.00 83.38 88 HIS A O 1
ATOM 722 N N . ARG A 1 89 ? 9.975 0.425 -12.026 1.00 82.62 89 ARG A N 1
ATOM 723 C CA . ARG A 1 89 ? 10.645 0.811 -13.274 1.00 82.62 89 ARG A CA 1
ATOM 724 C C . ARG A 1 89 ? 9.749 1.668 -14.163 1.00 82.62 89 ARG A C 1
ATOM 726 O O . ARG A 1 89 ? 10.235 2.649 -14.715 1.00 82.62 89 ARG A O 1
ATOM 733 N N . LEU A 1 90 ? 8.457 1.352 -14.255 1.00 85.88 90 LEU A N 1
ATOM 734 C CA . LEU A 1 90 ? 7.470 2.198 -14.930 1.00 85.88 90 LEU A CA 1
ATOM 735 C C . LEU A 1 90 ? 7.408 3.590 -14.297 1.00 85.88 90 LEU A C 1
ATOM 737 O O . LEU A 1 90 ? 7.477 4.579 -15.018 1.00 85.88 90 LEU A O 1
ATOM 741 N N . ASN A 1 91 ? 7.338 3.676 -12.967 1.00 84.00 91 ASN A N 1
ATOM 742 C CA . ASN A 1 91 ? 7.304 4.952 -12.260 1.00 84.00 91 ASN A CA 1
ATOM 743 C C . ASN A 1 91 ? 8.566 5.788 -12.547 1.00 84.00 91 ASN A C 1
ATOM 745 O O . ASN A 1 91 ? 8.450 6.952 -12.914 1.00 84.00 91 ASN A O 1
ATOM 749 N N . CYS A 1 92 ? 9.761 5.185 -12.518 1.00 79.50 92 CYS A N 1
ATOM 750 C CA . CYS A 1 92 ? 11.000 5.874 -12.901 1.00 79.50 92 CYS A CA 1
ATOM 751 C C . CYS A 1 92 ? 11.020 6.306 -14.372 1.00 79.50 92 CYS A C 1
ATOM 753 O O . CYS A 1 92 ? 11.443 7.423 -14.664 1.00 79.50 92 CYS A O 1
ATOM 755 N N . LEU A 1 93 ? 10.559 5.457 -15.298 1.00 81.44 93 LEU A N 1
ATOM 756 C CA . LEU A 1 93 ? 10.437 5.822 -16.713 1.00 81.44 93 LEU A CA 1
ATOM 757 C C . LEU A 1 93 ? 9.534 7.038 -16.874 1.00 81.44 93 LEU A C 1
ATOM 759 O O . LEU A 1 93 ? 9.904 7.971 -17.586 1.00 81.44 93 LEU A O 1
ATOM 763 N N . TYR A 1 94 ? 8.394 7.058 -16.178 1.00 82.69 94 TYR A N 1
ATOM 764 C CA . TYR A 1 94 ? 7.535 8.226 -16.174 1.00 82.69 94 TYR A CA 1
ATOM 765 C C . TYR A 1 94 ? 8.270 9.418 -15.600 1.00 82.69 94 TYR A C 1
ATOM 767 O O . TYR A 1 94 ? 8.374 10.375 -16.346 1.00 82.69 94 TYR A O 1
ATOM 775 N N . THR A 1 95 ? 8.885 9.343 -14.414 1.00 76.69 95 THR A N 1
ATOM 776 C CA . THR A 1 95 ? 9.678 10.437 -13.820 1.00 76.69 95 THR A CA 1
ATOM 777 C C . THR A 1 95 ? 10.737 11.009 -14.774 1.00 76.69 95 THR A C 1
ATOM 779 O O . THR A 1 95 ? 10.928 12.225 -14.843 1.00 76.69 95 THR A O 1
ATOM 782 N N . CYS A 1 96 ? 11.386 10.166 -15.578 1.00 76.06 96 CYS A N 1
ATOM 783 C CA . CYS A 1 96 ? 12.372 10.595 -16.570 1.00 76.06 96 CYS A CA 1
ATOM 784 C C . CYS A 1 96 ? 11.773 11.296 -17.803 1.00 76.06 96 CYS A C 1
ATOM 786 O O . CYS A 1 96 ? 12.469 12.096 -18.426 1.00 76.06 96 CYS A O 1
ATOM 788 N N . LEU A 1 97 ? 10.508 11.042 -18.163 1.00 72.38 97 LEU A N 1
ATOM 789 C CA . LEU A 1 97 ? 9.838 11.690 -19.305 1.00 72.38 97 LEU A CA 1
ATOM 790 C C . LEU A 1 97 ? 9.532 13.184 -19.062 1.00 72.38 97 LEU A C 1
ATOM 792 O O . LEU A 1 97 ? 9.285 13.922 -20.016 1.00 72.38 97 LEU A O 1
ATOM 796 N N . GLY A 1 98 ? 9.608 13.645 -17.809 1.00 63.97 98 GLY A N 1
ATOM 797 C CA . GLY A 1 98 ? 9.509 15.052 -17.418 1.00 63.97 98 GLY A CA 1
ATOM 798 C C . GLY A 1 98 ? 8.105 15.671 -17.497 1.00 63.97 98 GLY A C 1
ATOM 799 O O . GLY A 1 98 ? 7.179 15.159 -18.125 1.00 63.97 98 GLY A O 1
ATOM 800 N N . SER A 1 99 ? 7.956 16.848 -16.879 1.00 63.06 99 SER A N 1
ATOM 801 C CA . SER A 1 99 ? 6.686 17.584 -16.728 1.00 63.06 99 SER A CA 1
ATOM 802 C C . SER A 1 99 ? 6.065 18.110 -18.031 1.00 63.06 99 SER A C 1
ATOM 804 O O . SER A 1 99 ? 4.987 18.703 -18.000 1.00 63.06 99 SER A O 1
ATOM 806 N N . GLN A 1 100 ? 6.722 17.917 -19.178 1.00 62.59 100 GLN A N 1
ATOM 807 C CA . GLN A 1 100 ? 6.229 18.379 -20.479 1.00 62.59 100 GLN A CA 1
ATOM 808 C C . GLN A 1 100 ? 5.227 17.414 -21.128 1.00 62.59 100 GLN A C 1
ATOM 810 O O . GLN A 1 100 ? 4.504 17.822 -22.038 1.00 62.59 100 GLN A O 1
ATOM 815 N N . ASN A 1 101 ? 5.137 16.159 -20.669 1.00 66.38 101 ASN A N 1
ATOM 816 C CA . ASN A 1 101 ? 4.117 15.230 -21.151 1.00 66.38 101 ASN A CA 1
ATOM 817 C C . ASN A 1 101 ? 2.839 15.360 -20.290 1.00 66.38 101 ASN A C 1
ATOM 819 O O . ASN A 1 101 ? 2.891 15.097 -19.090 1.00 66.38 101 ASN A O 1
ATOM 823 N N . PRO A 1 102 ? 1.670 15.722 -20.855 1.00 64.00 102 PRO A N 1
ATOM 824 C CA . PRO A 1 102 ? 0.435 15.921 -20.083 1.00 64.00 102 PRO A CA 1
ATOM 825 C C . PRO A 1 102 ? -0.068 14.655 -19.367 1.00 64.00 102 PRO A C 1
ATOM 827 O O . PRO A 1 102 ? -0.856 14.748 -18.429 1.00 64.00 102 PRO A O 1
ATOM 830 N N . ILE A 1 103 ? 0.393 13.472 -19.781 1.00 70.00 103 ILE A N 1
ATOM 831 C CA . ILE A 1 103 ? 0.068 12.183 -19.155 1.00 70.00 103 ILE A CA 1
ATOM 832 C C . ILE A 1 103 ? 0.930 11.903 -17.914 1.00 70.00 103 ILE A C 1
ATOM 834 O O . ILE A 1 103 ? 0.518 11.152 -17.029 1.00 70.00 103 ILE A O 1
ATOM 838 N N . TYR A 1 104 ? 2.112 12.516 -17.836 1.00 76.62 104 TYR A N 1
ATOM 839 C CA . TYR A 1 104 ? 3.174 12.211 -16.875 1.00 76.62 104 TYR A CA 1
ATOM 840 C C . TYR A 1 104 ? 2.685 12.177 -15.427 1.00 76.62 104 TYR A C 1
ATOM 842 O O . TYR A 1 104 ? 2.873 11.187 -14.724 1.00 76.62 104 TYR A O 1
ATOM 850 N N . HIS A 1 105 ? 2.001 13.239 -14.992 1.00 76.12 105 HIS A N 1
ATOM 851 C CA . HIS A 1 105 ? 1.548 13.350 -13.607 1.00 76.12 105 HIS A CA 1
ATOM 852 C C . HIS A 1 105 ? 0.552 12.247 -13.249 1.00 76.12 105 HIS A C 1
ATOM 854 O O . HIS A 1 105 ? 0.659 11.648 -12.183 1.00 76.12 105 HIS A O 1
ATOM 860 N N . ARG A 1 106 ? -0.384 11.941 -14.155 1.00 78.69 106 ARG A N 1
ATOM 861 C CA . ARG A 1 106 ? -1.389 10.896 -13.939 1.00 78.69 106 ARG A CA 1
ATOM 862 C C . ARG A 1 106 ? -0.729 9.515 -13.894 1.00 78.69 106 ARG A C 1
ATOM 864 O O . ARG A 1 106 ? -1.032 8.733 -13.002 1.00 78.69 106 ARG A O 1
ATOM 871 N N . ALA A 1 107 ? 0.198 9.235 -14.809 1.00 81.69 107 ALA A N 1
ATOM 872 C CA . ALA A 1 107 ? 0.907 7.959 -14.866 1.00 81.69 107 ALA A CA 1
ATOM 873 C C . ALA A 1 107 ? 1.767 7.705 -13.615 1.00 81.69 107 ALA A C 1
ATOM 875 O O . ALA A 1 107 ? 1.734 6.600 -13.075 1.00 81.69 107 ALA A O 1
ATOM 876 N N . ILE A 1 108 ? 2.471 8.724 -13.109 1.00 82.44 108 ILE A N 1
ATOM 877 C CA . ILE A 1 108 ? 3.258 8.639 -11.864 1.00 82.44 108 ILE A CA 1
ATOM 878 C C . ILE A 1 108 ? 2.370 8.382 -10.659 1.00 82.44 108 ILE A C 1
ATOM 880 O O . ILE A 1 108 ? 2.690 7.528 -9.838 1.00 82.44 108 ILE A O 1
ATOM 884 N N . VAL A 1 109 ? 1.252 9.101 -10.549 1.00 81.00 109 VAL A N 1
ATOM 885 C CA . VAL A 1 109 ? 0.323 8.917 -9.430 1.00 81.00 109 VAL A CA 1
ATOM 886 C C . VAL A 1 109 ? -0.236 7.494 -9.443 1.00 81.00 109 VAL A C 1
ATOM 888 O O . VAL A 1 109 ? -0.119 6.787 -8.451 1.00 81.00 109 VAL A O 1
ATOM 891 N N . ILE A 1 110 ? -0.739 7.027 -10.588 1.00 83.62 110 ILE A N 1
ATOM 892 C CA . ILE A 1 110 ? -1.319 5.683 -10.724 1.00 83.62 110 ILE A CA 1
ATOM 893 C C . ILE A 1 110 ? -0.285 4.601 -10.418 1.00 83.62 110 ILE A C 1
ATOM 895 O O . ILE A 1 110 ? -0.522 3.731 -9.583 1.00 83.62 110 ILE A O 1
ATOM 899 N N . THR A 1 111 ? 0.877 4.652 -11.074 1.00 85.56 111 THR A N 1
ATOM 900 C CA . THR A 1 111 ? 1.921 3.641 -10.862 1.00 85.56 111 THR A CA 1
ATOM 901 C C . THR A 1 111 ? 2.515 3.703 -9.461 1.00 85.56 111 THR A C 1
ATOM 903 O O . THR A 1 111 ? 2.797 2.654 -8.887 1.00 85.56 111 THR A O 1
ATOM 906 N N . GLY A 1 112 ? 2.644 4.896 -8.876 1.00 84.56 112 GLY A N 1
ATOM 907 C CA . GLY A 1 112 ? 3.067 5.103 -7.495 1.00 84.56 112 GLY A CA 1
ATOM 908 C C . GLY A 1 112 ? 2.104 4.483 -6.485 1.00 84.56 112 GLY A C 1
ATOM 909 O O . GLY A 1 112 ? 2.545 3.737 -5.614 1.00 84.56 112 GLY A O 1
ATOM 910 N N . THR A 1 113 ? 0.801 4.707 -6.643 1.00 84.00 113 THR A N 1
ATOM 911 C CA . THR A 1 113 ? -0.231 4.098 -5.795 1.00 84.00 113 THR A CA 1
ATOM 912 C C . THR A 1 113 ? -0.244 2.573 -5.919 1.00 84.00 113 THR A C 1
ATOM 914 O O . THR A 1 113 ? -0.213 1.871 -4.909 1.00 84.00 113 THR A O 1
ATOM 917 N N . MET A 1 114 ? -0.213 2.026 -7.143 1.00 86.75 114 MET A N 1
ATOM 918 C CA . MET A 1 114 ? -0.134 0.567 -7.349 1.00 86.75 114 MET A CA 1
ATOM 919 C C . MET A 1 114 ? 1.104 -0.024 -6.689 1.00 86.75 114 MET A C 1
ATOM 921 O O . MET A 1 114 ? 1.050 -1.088 -6.075 1.00 86.75 114 MET A O 1
ATOM 925 N N . PHE A 1 115 ? 2.230 0.667 -6.831 1.00 87.69 115 PHE A N 1
ATOM 926 C CA . PHE A 1 115 ? 3.489 0.253 -6.248 1.00 87.69 115 PHE A CA 1
ATOM 927 C C . PHE A 1 115 ? 3.410 0.197 -4.719 1.00 87.69 115 PHE A C 1
ATOM 929 O O . PHE A 1 115 ? 3.805 -0.817 -4.143 1.00 87.69 115 PHE A O 1
ATOM 936 N N . GLN A 1 116 ? 2.850 1.224 -4.067 1.00 85.62 116 GLN A N 1
ATOM 937 C CA . GLN A 1 116 ? 2.657 1.232 -2.613 1.00 85.62 116 GLN A CA 1
ATOM 938 C C . GLN A 1 116 ? 1.699 0.136 -2.140 1.00 85.62 116 GLN A C 1
ATOM 940 O O . GLN A 1 116 ? 2.036 -0.564 -1.184 1.00 85.62 116 GLN A O 1
ATOM 945 N N . ASP A 1 117 ? 0.562 -0.077 -2.818 1.00 86.31 117 ASP A N 1
ATOM 946 C CA . ASP A 1 117 ? -0.379 -1.163 -2.488 1.00 86.31 117 ASP A CA 1
ATOM 947 C C . ASP A 1 117 ? 0.313 -2.532 -2.555 1.00 86.31 117 ASP A C 1
ATOM 949 O O . ASP A 1 117 ? 0.277 -3.314 -1.596 1.00 86.31 117 ASP A O 1
ATOM 953 N N . ARG A 1 118 ? 1.003 -2.821 -3.666 1.00 88.06 118 ARG A N 1
ATOM 954 C CA . ARG A 1 118 ? 1.691 -4.104 -3.847 1.00 88.06 118 ARG A CA 1
ATOM 955 C C . ARG A 1 118 ? 2.816 -4.286 -2.841 1.00 88.06 118 ARG A C 1
ATOM 957 O O . ARG A 1 118 ? 2.941 -5.374 -2.276 1.00 88.06 118 ARG A O 1
ATOM 964 N N . LEU A 1 119 ? 3.590 -3.238 -2.571 1.00 88.62 119 LEU A N 1
ATOM 965 C CA . LEU A 1 119 ? 4.669 -3.274 -1.592 1.00 88.62 119 LEU A CA 1
ATOM 966 C C . LEU A 1 119 ? 4.141 -3.497 -0.170 1.00 88.62 119 LEU A C 1
ATOM 968 O O . LEU A 1 119 ? 4.664 -4.353 0.538 1.00 88.62 119 LEU A O 1
ATOM 972 N N . ALA A 1 120 ? 3.068 -2.817 0.237 1.00 89.12 120 ALA A N 1
ATOM 973 C CA . ALA A 1 120 ? 2.469 -3.006 1.556 1.00 89.12 120 ALA A CA 1
ATOM 974 C C . ALA A 1 120 ? 1.927 -4.432 1.737 1.00 89.12 120 ALA A C 1
ATOM 976 O O . ALA A 1 120 ? 2.188 -5.071 2.757 1.00 89.12 120 ALA A O 1
ATOM 977 N N . ARG A 1 121 ? 1.238 -4.981 0.728 1.00 87.69 121 ARG A N 1
ATOM 978 C CA . ARG A 1 121 ? 0.775 -6.383 0.739 1.00 87.69 121 ARG A CA 1
ATOM 979 C C . ARG A 1 121 ? 1.933 -7.373 0.796 1.00 87.69 121 ARG A C 1
ATOM 981 O O . ARG A 1 121 ? 1.858 -8.368 1.510 1.00 87.69 121 ARG A O 1
ATOM 988 N N . GLN A 1 122 ? 3.007 -7.097 0.063 1.00 87.31 122 GLN A N 1
ATOM 989 C CA . GLN A 1 122 ? 4.212 -7.916 0.087 1.00 87.31 122 GLN A CA 1
ATOM 990 C C . GLN A 1 122 ? 4.846 -7.950 1.477 1.00 87.31 122 GLN A C 1
ATOM 992 O O . GLN A 1 122 ? 5.179 -9.024 1.970 1.00 87.31 122 GLN A O 1
ATOM 997 N N . LEU A 1 123 ? 4.965 -6.788 2.116 1.00 88.31 123 LEU A N 1
ATOM 998 C CA . LEU A 1 123 ? 5.487 -6.645 3.471 1.00 88.31 123 LEU A CA 1
ATOM 999 C C . LEU A 1 123 ? 4.610 -7.340 4.519 1.00 88.31 123 LEU A C 1
ATOM 1001 O O . LEU A 1 123 ? 5.134 -7.912 5.471 1.00 88.31 123 LEU A O 1
ATOM 1005 N N . LEU A 1 124 ? 3.288 -7.326 4.337 1.00 86.12 124 LEU A N 1
ATOM 1006 C CA . LEU A 1 124 ? 2.355 -8.031 5.216 1.00 86.12 124 LEU A CA 1
ATOM 1007 C C . LEU A 1 124 ? 2.473 -9.555 5.105 1.00 86.12 124 LEU A C 1
ATOM 1009 O O . LEU A 1 124 ? 2.385 -10.232 6.125 1.00 86.12 124 LEU A O 1
ATOM 1013 N N . ASP A 1 125 ? 2.671 -10.099 3.903 1.00 84.38 125 ASP A N 1
ATOM 1014 C CA . ASP A 1 125 ? 2.730 -11.553 3.684 1.00 84.38 125 ASP A CA 1
ATOM 1015 C C . ASP A 1 125 ? 4.112 -12.161 4.002 1.00 84.38 125 ASP A C 1
ATOM 1017 O O . ASP A 1 125 ? 4.215 -13.351 4.334 1.00 84.38 125 ASP A O 1
ATOM 1021 N N . MET A 1 126 ? 5.171 -11.354 3.878 1.00 81.94 126 MET A N 1
ATOM 1022 C CA . MET A 1 126 ? 6.567 -11.760 4.040 1.00 81.94 126 MET A CA 1
ATOM 1023 C C . MET A 1 126 ? 7.010 -11.762 5.507 1.00 81.94 126 MET A C 1
ATOM 1025 O O . MET A 1 126 ? 6.604 -10.912 6.299 1.00 81.94 126 MET A O 1
ATOM 1029 N N . ASP A 1 127 ? 7.895 -12.698 5.851 1.00 81.50 127 ASP A N 1
ATOM 1030 C CA . ASP A 1 127 ? 8.556 -12.744 7.157 1.00 81.50 127 ASP A CA 1
ATOM 1031 C C . ASP A 1 127 ? 9.344 -11.446 7.434 1.00 81.50 127 ASP A C 1
ATOM 1033 O O . ASP A 1 127 ? 10.080 -10.955 6.573 1.00 81.50 127 ASP A O 1
ATOM 1037 N N . GLU A 1 128 ? 9.203 -10.900 8.646 1.00 82.00 128 GLU A N 1
ATOM 1038 C CA . GLU A 1 128 ? 9.827 -9.637 9.073 1.00 82.00 128 GLU A CA 1
ATOM 1039 C C . GLU A 1 128 ? 11.351 -9.651 8.955 1.00 82.00 128 GLU A C 1
ATOM 1041 O O . GLU A 1 128 ? 11.957 -8.640 8.595 1.00 82.00 128 GLU A O 1
ATOM 1046 N N . SER A 1 129 ? 11.983 -10.810 9.160 1.00 81.19 129 SER A N 1
ATOM 1047 C CA . SER A 1 129 ? 13.433 -10.955 9.004 1.00 81.19 129 SER A CA 1
ATOM 1048 C C . SER A 1 129 ? 13.919 -10.678 7.574 1.00 81.19 129 SER A C 1
ATOM 1050 O O . SER A 1 129 ? 15.094 -10.369 7.373 1.00 81.19 129 SER A O 1
ATOM 1052 N N . GLN A 1 130 ? 13.030 -10.743 6.575 1.00 81.88 130 GLN A N 1
ATOM 1053 C CA . GLN A 1 130 ? 13.355 -10.518 5.165 1.00 81.88 130 GLN A CA 1
ATOM 1054 C C . GLN A 1 130 ? 13.064 -9.085 4.689 1.00 81.88 130 GLN A C 1
ATOM 1056 O O . GLN A 1 130 ? 13.431 -8.734 3.566 1.00 81.88 130 GLN A O 1
ATOM 1061 N N . HIS A 1 131 ? 12.440 -8.226 5.507 1.00 85.88 131 HIS A N 1
ATOM 1062 C CA . HIS A 1 131 ? 12.074 -6.859 5.094 1.00 85.88 131 HIS A CA 1
ATOM 1063 C C . HIS A 1 131 ? 13.313 -6.009 4.786 1.00 85.88 131 HIS A C 1
ATOM 1065 O O . HIS A 1 131 ? 13.380 -5.362 3.740 1.00 85.88 131 HIS A O 1
ATOM 1071 N N . GLY A 1 132 ? 14.340 -6.084 5.640 1.00 83.44 132 GLY A N 1
ATOM 1072 C CA . GLY A 1 132 ? 15.611 -5.389 5.416 1.00 83.44 132 GLY A CA 1
ATOM 1073 C C . GLY A 1 132 ? 16.365 -5.891 4.192 1.00 83.44 132 GLY A C 1
ATOM 1074 O O . GLY A 1 132 ? 16.930 -5.104 3.434 1.00 83.44 132 GLY A O 1
ATOM 1075 N N . TRP A 1 133 ? 16.309 -7.198 3.943 1.00 82.06 133 TRP A N 1
ATOM 1076 C CA . TRP A 1 133 ? 16.881 -7.789 2.740 1.00 82.06 133 TRP A CA 1
ATOM 1077 C C . TRP A 1 133 ? 16.194 -7.252 1.470 1.00 82.06 133 TRP A C 1
ATOM 1079 O O . TRP A 1 133 ? 16.885 -6.795 0.559 1.00 82.06 133 TRP A O 1
ATOM 1089 N N . MET A 1 134 ? 14.857 -7.204 1.431 1.00 81.44 134 MET A N 1
ATOM 1090 C CA . MET A 1 134 ? 14.104 -6.668 0.289 1.00 81.44 134 MET A CA 1
ATOM 1091 C C . MET A 1 134 ? 14.428 -5.191 0.049 1.00 81.44 134 MET A C 1
ATOM 1093 O O . MET A 1 134 ? 14.628 -4.772 -1.093 1.00 81.44 134 MET A O 1
ATOM 1097 N N . PHE A 1 135 ? 14.529 -4.410 1.127 1.00 83.81 135 PHE A N 1
ATOM 1098 C CA . PHE A 1 135 ? 14.929 -3.012 1.053 1.00 83.81 135 PHE A CA 1
ATOM 1099 C C . PHE A 1 135 ? 16.315 -2.846 0.412 1.00 83.81 135 PHE A C 1
ATOM 1101 O O . PHE A 1 135 ? 16.471 -2.044 -0.510 1.00 83.81 135 PHE A O 1
ATOM 1108 N N . VAL A 1 136 ? 17.307 -3.628 0.852 1.00 80.38 136 VAL A N 1
ATOM 1109 C CA . VAL A 1 136 ? 18.678 -3.581 0.319 1.00 80.38 136 VAL A CA 1
ATOM 1110 C C . VAL A 1 136 ? 18.731 -4.023 -1.144 1.00 80.38 136 VAL A C 1
ATOM 1112 O O . VAL A 1 136 ? 19.401 -3.370 -1.944 1.00 80.38 136 VAL A O 1
ATOM 1115 N N . GLN A 1 137 ? 18.012 -5.085 -1.519 1.00 76.31 137 GLN A N 1
ATOM 1116 C CA . GLN A 1 137 ? 17.967 -5.544 -2.911 1.00 76.31 137 GLN A CA 1
ATOM 1117 C C . GLN A 1 137 ? 17.391 -4.480 -3.848 1.00 76.31 137 GLN A C 1
ATOM 1119 O O . GLN A 1 137 ? 17.935 -4.269 -4.931 1.00 76.31 137 GLN A O 1
ATOM 1124 N N . GLY A 1 138 ? 16.352 -3.760 -3.414 1.00 74.31 138 GLY A N 1
ATOM 1125 C CA . GLY A 1 138 ? 15.842 -2.607 -4.154 1.00 74.31 138 GLY A CA 1
ATOM 1126 C C . GLY A 1 138 ? 16.910 -1.524 -4.336 1.00 74.31 138 GLY A C 1
ATOM 1127 O O . GLY A 1 138 ? 17.180 -1.104 -5.456 1.00 74.31 138 GLY A O 1
ATOM 1128 N N . GLN A 1 139 ? 17.601 -1.120 -3.265 1.00 74.38 139 GLN A N 1
ATOM 1129 C CA . GLN A 1 139 ? 18.634 -0.076 -3.348 1.00 74.38 139 GLN A CA 1
ATOM 1130 C C . GLN A 1 139 ? 19.824 -0.447 -4.246 1.00 74.38 139 GLN A C 1
ATOM 1132 O O . GLN A 1 139 ? 20.313 0.390 -5.003 1.00 74.38 139 GLN A O 1
ATOM 1137 N N . GLN A 1 140 ? 20.311 -1.689 -4.164 1.00 71.56 140 GLN A N 1
ATOM 1138 C CA . GLN A 1 140 ? 21.500 -2.137 -4.900 1.00 71.56 140 GLN A CA 1
ATOM 1139 C C . GLN A 1 140 ? 21.282 -2.221 -6.413 1.00 71.56 140 GLN A C 1
ATOM 1141 O O . GLN A 1 140 ? 22.249 -2.227 -7.176 1.00 71.56 140 GLN A O 1
ATOM 1146 N N . LYS A 1 141 ? 20.030 -2.289 -6.864 1.00 65.56 141 LYS A N 1
ATOM 1147 C CA . LYS A 1 141 ? 19.679 -2.433 -8.275 1.00 65.56 141 LYS A CA 1
ATOM 1148 C C . LYS A 1 141 ? 19.245 -1.103 -8.887 1.00 65.56 141 LYS A C 1
ATOM 1150 O O . LYS A 1 141 ? 18.306 -1.066 -9.645 1.00 65.56 141 LYS A O 1
ATOM 1155 N N . SER A 1 142 ? 19.949 -0.004 -8.616 1.00 52.34 142 SER A N 1
ATOM 1156 C CA . SER A 1 142 ? 19.780 1.271 -9.347 1.00 52.34 142 SER A CA 1
ATOM 1157 C C . SER A 1 142 ? 18.427 1.973 -9.192 1.00 52.34 142 SER A C 1
ATOM 1159 O O . SER A 1 142 ? 18.085 2.820 -10.017 1.00 52.34 142 SER A O 1
ATOM 1161 N N . ILE A 1 143 ? 17.690 1.710 -8.115 1.00 55.00 143 ILE A N 1
ATOM 1162 C CA . ILE A 1 143 ? 16.633 2.636 -7.721 1.00 55.00 143 ILE A CA 1
ATOM 1163 C C . ILE A 1 143 ? 17.300 3.902 -7.185 1.00 55.00 143 ILE A C 1
ATOM 1165 O O . ILE A 1 143 ? 18.209 3.805 -6.355 1.00 55.00 143 ILE A O 1
ATOM 1169 N N . ALA A 1 144 ? 16.861 5.088 -7.619 1.00 59.69 144 ALA A N 1
ATOM 1170 C CA . ALA A 1 144 ? 17.259 6.328 -6.963 1.00 59.69 144 ALA A CA 1
ATOM 1171 C C . ALA A 1 144 ? 16.960 6.181 -5.464 1.00 59.69 144 ALA A C 1
ATOM 1173 O O . ALA A 1 144 ? 15.803 6.085 -5.054 1.00 59.69 144 ALA A O 1
ATOM 1174 N N . SER A 1 145 ? 18.016 6.091 -4.650 1.00 61.75 145 SER A N 1
ATOM 1175 C CA . SER A 1 145 ? 17.937 5.613 -3.262 1.00 61.75 145 SER A CA 1
ATOM 1176 C C . SER A 1 145 ? 16.902 6.374 -2.434 1.00 61.75 145 SER A C 1
ATOM 1178 O O . SER A 1 145 ? 16.266 5.801 -1.549 1.00 61.75 145 SER A O 1
ATOM 1180 N N . HIS A 1 146 ? 16.690 7.645 -2.766 1.00 72.81 146 HIS A N 1
ATOM 1181 C CA . HIS A 1 146 ? 15.686 8.506 -2.168 1.00 72.81 146 HIS A CA 1
ATOM 1182 C C . HIS A 1 146 ? 14.240 8.088 -2.492 1.00 72.81 146 HIS A C 1
ATOM 1184 O O . HIS A 1 146 ? 13.436 7.950 -1.571 1.00 72.81 146 HIS A O 1
ATOM 1190 N N . GLU A 1 147 ? 13.911 7.830 -3.762 1.00 73.44 147 GLU A N 1
ATOM 1191 C CA . GLU A 1 147 ? 12.555 7.453 -4.193 1.00 73.44 147 GLU A CA 1
ATOM 1192 C C . GLU A 1 147 ? 12.148 6.086 -3.642 1.00 73.44 147 GLU A C 1
ATOM 1194 O O . GLU A 1 147 ? 11.056 5.953 -3.090 1.00 73.44 147 GLU A O 1
ATOM 1199 N N . TRP A 1 148 ? 13.049 5.096 -3.693 1.00 78.69 148 TRP A N 1
ATOM 1200 C CA . TRP A 1 148 ? 12.825 3.799 -3.041 1.00 78.69 148 TRP A CA 1
ATOM 1201 C C . TRP A 1 148 ? 12.506 3.971 -1.564 1.00 78.69 148 TRP A C 1
ATOM 1203 O O . TRP A 1 148 ? 11.540 3.408 -1.063 1.00 78.69 148 TRP A O 1
ATOM 1213 N N . THR A 1 149 ? 13.310 4.781 -0.871 1.00 81.19 149 THR A N 1
ATOM 1214 C CA . THR A 1 149 ? 13.170 4.982 0.570 1.00 81.19 149 THR A CA 1
ATOM 1215 C C . THR A 1 149 ? 11.822 5.604 0.914 1.00 81.19 149 THR A C 1
ATOM 1217 O O . THR A 1 149 ? 11.155 5.117 1.820 1.00 81.19 149 THR A O 1
ATOM 1220 N N . ILE A 1 150 ? 11.384 6.635 0.185 1.00 81.31 150 ILE A N 1
ATOM 1221 C CA . ILE A 1 150 ? 10.078 7.272 0.419 1.00 81.31 150 ILE A CA 1
ATOM 1222 C C . ILE A 1 150 ? 8.941 6.262 0.265 1.00 81.31 150 ILE A C 1
ATOM 1224 O O . ILE A 1 150 ? 8.076 6.167 1.135 1.00 81.31 150 ILE A O 1
ATOM 1228 N N . GLN A 1 151 ? 8.955 5.506 -0.827 1.00 83.31 151 GLN A N 1
ATOM 1229 C CA . GLN A 1 151 ? 7.890 4.564 -1.142 1.00 83.31 151 GLN A CA 1
ATOM 1230 C C . GLN A 1 151 ? 7.854 3.390 -0.159 1.00 83.31 151 GLN A C 1
ATOM 1232 O O . GLN A 1 151 ? 6.785 3.002 0.310 1.00 83.31 151 GLN A O 1
ATOM 1237 N N . PHE A 1 152 ? 9.025 2.874 0.221 1.00 86.69 152 PHE A N 1
ATOM 1238 C CA . PHE A 1 152 ? 9.144 1.817 1.219 1.00 86.69 152 PHE A CA 1
ATOM 1239 C C . PHE A 1 152 ? 8.648 2.283 2.590 1.00 86.69 152 PHE A C 1
ATOM 1241 O O . PHE A 1 152 ? 7.877 1.581 3.231 1.00 86.69 152 PHE A O 1
ATOM 1248 N N . LEU A 1 153 ? 8.993 3.508 3.003 1.00 86.88 153 LEU A N 1
ATOM 1249 C CA . LEU A 1 153 ? 8.491 4.104 4.245 1.00 86.88 153 LEU A CA 1
ATOM 1250 C C . LEU A 1 153 ? 6.965 4.279 4.237 1.00 86.88 153 LEU A C 1
ATOM 1252 O O . LEU A 1 153 ? 6.325 4.082 5.271 1.00 86.88 153 LEU A O 1
ATOM 1256 N N . GLY A 1 154 ? 6.381 4.665 3.098 1.00 87.69 154 GLY A N 1
ATOM 1257 C CA . GLY A 1 154 ? 4.927 4.735 2.916 1.00 87.69 154 GLY A CA 1
ATOM 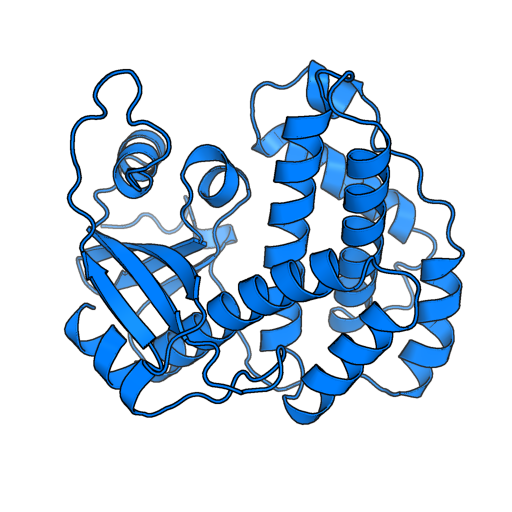1258 C C . GLY A 1 154 ? 4.269 3.366 3.086 1.00 87.69 154 GLY A C 1
ATOM 1259 O O . GLY A 1 154 ? 3.403 3.194 3.944 1.00 87.69 154 GLY A O 1
ATOM 1260 N N . ALA A 1 155 ? 4.764 2.364 2.356 1.00 89.75 155 ALA A N 1
ATOM 1261 C CA . ALA A 1 155 ? 4.272 0.992 2.442 1.00 89.75 155 ALA A CA 1
ATOM 1262 C C . ALA A 1 155 ? 4.441 0.386 3.847 1.00 89.75 155 ALA A C 1
ATOM 1264 O O . ALA A 1 155 ? 3.554 -0.321 4.325 1.00 89.75 155 ALA A O 1
ATOM 1265 N N . CYS A 1 156 ? 5.537 0.700 4.544 1.00 89.19 156 CYS A N 1
ATOM 1266 C CA . CYS A 1 156 ? 5.760 0.258 5.915 1.00 89.19 156 CYS A CA 1
ATOM 1267 C C . CYS A 1 156 ? 4.772 0.876 6.904 1.00 89.19 156 CYS A C 1
ATOM 1269 O O . CYS A 1 156 ? 4.236 0.174 7.761 1.00 89.19 156 CYS A O 1
ATOM 1271 N N . ALA A 1 157 ? 4.493 2.174 6.777 1.00 90.19 157 ALA A N 1
ATOM 1272 C CA . ALA A 1 157 ? 3.490 2.836 7.603 1.00 90.19 157 ALA A CA 1
ATOM 1273 C C . ALA A 1 157 ? 2.095 2.234 7.387 1.00 90.19 157 ALA A C 1
ATOM 1275 O O . ALA A 1 157 ? 1.389 1.957 8.363 1.00 90.19 157 ALA A O 1
ATOM 1276 N N . LEU A 1 158 ? 1.728 1.962 6.131 1.00 90.75 158 LEU A N 1
ATOM 1277 C CA . LEU A 1 158 ? 0.487 1.274 5.785 1.00 90.75 158 LEU A CA 1
ATOM 1278 C C . LEU A 1 158 ? 0.443 -0.133 6.403 1.00 90.75 158 LEU A C 1
ATOM 1280 O O . LEU A 1 158 ? -0.480 -0.449 7.155 1.00 90.75 158 LEU A O 1
ATOM 1284 N N . ALA A 1 159 ? 1.473 -0.952 6.180 1.00 90.00 159 ALA A N 1
ATOM 1285 C CA . ALA A 1 159 ? 1.552 -2.313 6.703 1.00 90.00 159 ALA A CA 1
ATOM 1286 C C . ALA A 1 159 ? 1.504 -2.360 8.241 1.00 90.00 159 ALA A C 1
ATOM 1288 O O . ALA A 1 159 ? 0.732 -3.136 8.806 1.00 90.00 159 ALA A O 1
ATOM 1289 N N . ARG A 1 160 ? 2.257 -1.504 8.943 1.00 89.38 160 ARG A N 1
ATOM 1290 C CA . ARG A 1 160 ? 2.235 -1.421 10.414 1.00 89.38 160 ARG A CA 1
ATOM 1291 C C . ARG A 1 160 ? 0.865 -1.002 10.943 1.00 89.38 160 ARG A C 1
ATOM 1293 O O . ARG A 1 160 ? 0.379 -1.605 11.900 1.00 89.38 160 ARG A O 1
ATOM 1300 N N . THR A 1 161 ? 0.217 -0.029 10.299 1.00 91.31 161 THR A N 1
ATOM 1301 C CA . THR A 1 161 ? -1.155 0.376 10.647 1.00 91.31 161 THR A CA 1
ATOM 1302 C C . THR A 1 161 ? -2.108 -0.804 10.503 1.00 91.31 161 THR A C 1
ATOM 1304 O O . THR A 1 161 ? -2.855 -1.112 11.425 1.00 91.31 161 THR A O 1
ATOM 1307 N N . ILE A 1 162 ? -2.028 -1.545 9.398 1.00 90.50 162 ILE A N 1
ATOM 1308 C CA . ILE A 1 162 ? -2.867 -2.722 9.174 1.00 90.50 162 ILE A CA 1
ATOM 1309 C C . ILE A 1 162 ? -2.602 -3.823 10.211 1.00 90.50 162 ILE A C 1
ATOM 1311 O O . ILE A 1 162 ? -3.553 -4.384 10.754 1.00 90.50 162 ILE A O 1
ATOM 1315 N N . ARG A 1 163 ? -1.337 -4.102 10.557 1.00 88.06 163 ARG A N 1
ATOM 1316 C CA . ARG A 1 163 ? -0.993 -5.047 11.637 1.00 88.06 163 ARG A CA 1
ATOM 1317 C C . ARG A 1 163 ? -1.617 -4.629 12.971 1.00 88.06 163 ARG A C 1
ATOM 1319 O O . ARG A 1 163 ? -2.173 -5.475 13.670 1.00 88.06 163 ARG A O 1
ATOM 1326 N N . ALA A 1 164 ? -1.579 -3.337 13.298 1.00 90.38 164 ALA A N 1
ATOM 1327 C CA . ALA A 1 164 ? -2.210 -2.800 14.499 1.00 90.38 164 ALA A CA 1
ATOM 1328 C C . ALA A 1 164 ? -3.737 -2.984 14.480 1.00 90.38 164 ALA A C 1
ATOM 1330 O O . ALA A 1 164 ? -4.315 -3.432 15.468 1.00 90.38 164 ALA A O 1
ATOM 1331 N N . LEU A 1 165 ? -4.388 -2.714 13.344 1.00 89.81 165 LEU A N 1
ATOM 1332 C CA . LEU A 1 165 ? -5.830 -2.913 13.159 1.00 89.81 165 LEU A CA 1
ATOM 1333 C C . LEU A 1 165 ? -6.243 -4.382 13.301 1.00 89.81 165 LEU A C 1
ATOM 1335 O O . LEU A 1 165 ? -7.233 -4.684 13.969 1.00 89.81 165 LEU A O 1
ATOM 1339 N N . ILE A 1 166 ? -5.463 -5.302 12.728 1.00 88.06 166 ILE A N 1
ATOM 1340 C CA . ILE A 1 166 ? -5.670 -6.747 12.886 1.00 88.06 166 ILE A CA 1
ATOM 1341 C C . ILE A 1 166 ? -5.550 -7.136 14.366 1.00 88.06 166 ILE A C 1
ATOM 1343 O O . ILE A 1 166 ? -6.407 -7.855 14.879 1.00 88.06 166 ILE A O 1
ATOM 1347 N N . ALA A 1 167 ? -4.543 -6.614 15.074 1.00 88.69 167 ALA A N 1
ATOM 1348 C CA . ALA A 1 167 ? -4.333 -6.878 16.498 1.00 88.69 167 ALA A CA 1
ATOM 1349 C C . ALA A 1 167 ? -5.431 -6.292 17.411 1.00 88.69 167 ALA A C 1
ATOM 1351 O O . ALA A 1 167 ? -5.662 -6.810 18.505 1.00 88.69 167 ALA A O 1
ATOM 1352 N N . ILE A 1 168 ? -6.135 -5.235 16.987 1.00 88.50 168 ILE A N 1
ATOM 1353 C CA . ILE A 1 168 ? -7.307 -4.716 17.713 1.00 88.50 168 ILE A CA 1
ATOM 1354 C C . ILE A 1 168 ? -8.454 -5.726 17.695 1.00 88.50 168 ILE A C 1
ATOM 1356 O O . ILE A 1 168 ? -9.182 -5.797 18.684 1.00 88.50 168 ILE A O 1
ATOM 1360 N N . GLY A 1 169 ? -8.587 -6.498 16.611 1.00 73.94 169 GLY A N 1
ATOM 1361 C CA . GLY A 1 169 ? -9.532 -7.601 16.491 1.00 73.94 169 GLY A CA 1
ATOM 1362 C C . GLY A 1 169 ? -10.979 -7.151 16.657 1.00 73.94 169 GLY A C 1
ATOM 1363 O O . GLY A 1 169 ? -11.527 -7.269 17.745 1.00 73.94 169 GLY A O 1
ATOM 1364 N N . THR A 1 170 ? -11.580 -6.587 15.603 1.00 63.62 170 THR A N 1
ATOM 1365 C CA . THR A 1 170 ? -13.038 -6.402 15.387 1.00 63.62 170 THR A CA 1
ATOM 1366 C C . THR A 1 170 ? -13.231 -5.371 14.276 1.00 63.62 170 THR A C 1
ATOM 1368 O O . THR A 1 170 ? -13.315 -4.179 14.538 1.00 63.62 170 THR A O 1
ATOM 1371 N N . GLY A 1 171 ? -13.270 -5.802 13.020 1.00 75.69 171 GLY A N 1
ATOM 1372 C CA . GLY A 1 171 ? -13.530 -4.908 11.892 1.00 75.69 171 GLY A CA 1
ATOM 1373 C C . GLY A 1 171 ? -13.132 -5.539 10.568 1.00 75.69 171 GLY A C 1
ATOM 1374 O O . GLY A 1 171 ? -12.287 -6.433 10.530 1.00 75.69 171 GLY A O 1
ATOM 1375 N N . ARG A 1 172 ? -13.760 -5.089 9.484 1.00 84.50 172 ARG A N 1
ATOM 1376 C CA . ARG A 1 172 ? -13.349 -5.431 8.120 1.00 84.50 172 ARG A CA 1
ATOM 1377 C C . ARG A 1 172 ? -12.469 -4.309 7.591 1.00 84.50 172 ARG A C 1
ATOM 1379 O O . ARG A 1 172 ? -12.874 -3.150 7.639 1.00 84.50 172 ARG A O 1
ATOM 1386 N N . ILE A 1 173 ? -11.275 -4.664 7.128 1.00 85.75 173 ILE A N 1
ATOM 1387 C CA . ILE A 1 173 ? -10.300 -3.731 6.559 1.00 85.75 173 ILE A CA 1
ATOM 1388 C C . ILE A 1 173 ? -10.390 -3.846 5.040 1.00 85.75 173 ILE A C 1
ATOM 1390 O O . ILE A 1 173 ? -10.276 -4.945 4.492 1.00 85.75 173 ILE A O 1
ATOM 1394 N N . TYR A 1 174 ? -10.580 -2.718 4.369 1.00 85.81 174 TYR A N 1
ATOM 1395 C CA . TYR A 1 174 ? -10.593 -2.622 2.916 1.00 85.81 174 TYR A CA 1
ATOM 1396 C C . TYR A 1 174 ? -9.422 -1.748 2.495 1.00 85.81 174 TYR A C 1
ATOM 1398 O O . TYR A 1 174 ? -9.309 -0.605 2.936 1.00 85.81 174 TYR A O 1
ATOM 1406 N N . LEU A 1 175 ? -8.532 -2.298 1.675 1.00 83.50 175 LEU A N 1
ATOM 1407 C CA . LEU A 1 175 ? -7.436 -1.509 1.121 1.00 83.50 175 LEU A CA 1
ATOM 1408 C C . LEU A 1 175 ? -7.986 -0.600 0.026 1.00 83.50 175 LEU A C 1
ATOM 1410 O O . LEU A 1 175 ? -8.870 -1.008 -0.735 1.00 83.50 175 LEU A O 1
ATOM 1414 N N . SER A 1 176 ? -7.482 0.630 -0.004 1.00 80.94 176 SER A N 1
ATOM 1415 C CA . SER A 1 176 ? -7.802 1.605 -1.040 1.00 80.94 176 SER A CA 1
ATOM 1416 C C . SER A 1 176 ? -7.514 1.035 -2.427 1.00 80.94 176 SER A C 1
ATOM 1418 O O . SER A 1 176 ? -6.579 0.257 -2.632 1.00 80.94 176 SER A O 1
ATOM 1420 N N . 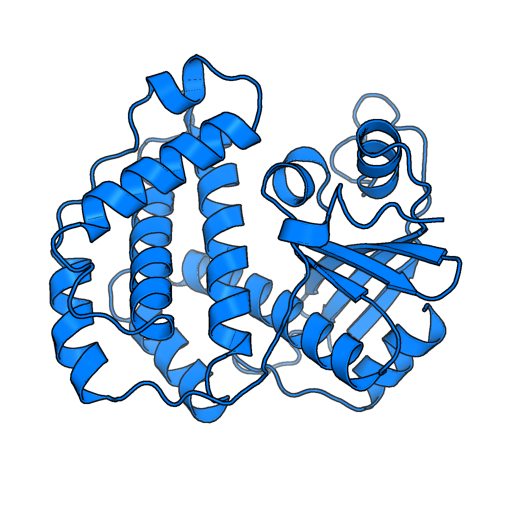ASN A 1 177 ? -8.355 1.388 -3.395 1.00 75.69 177 ASN A N 1
ATOM 1421 C CA . ASN A 1 177 ? -7.958 1.283 -4.792 1.00 75.69 177 ASN A CA 1
ATOM 1422 C C . ASN A 1 177 ? -7.252 2.581 -5.225 1.00 75.69 177 ASN A C 1
ATOM 1424 O O . ASN A 1 177 ? -7.074 3.512 -4.443 1.00 75.69 177 ASN A O 1
ATOM 1428 N N . ILE A 1 178 ? -6.902 2.669 -6.508 1.00 74.56 178 ILE A N 1
ATOM 1429 C CA . ILE A 1 178 ? -6.237 3.864 -7.033 1.00 74.56 178 ILE A CA 1
ATOM 1430 C C . ILE A 1 178 ? -7.111 5.110 -6.960 1.00 74.56 178 ILE A C 1
ATOM 1432 O O . ILE A 1 178 ? -6.589 6.176 -6.685 1.00 74.56 178 ILE A O 1
ATOM 1436 N N . LEU A 1 179 ? -8.420 4.997 -7.191 1.00 77.00 179 LEU A N 1
ATOM 1437 C CA . LEU A 1 179 ? -9.332 6.135 -7.051 1.00 77.00 179 LEU A CA 1
ATOM 1438 C C . LEU A 1 179 ? -9.289 6.682 -5.614 1.00 77.00 179 LEU A C 1
ATOM 1440 O O . LEU A 1 179 ? -9.149 7.883 -5.411 1.00 77.00 179 LEU A O 1
ATOM 1444 N N . ASP A 1 180 ? -9.359 5.788 -4.631 1.00 81.25 180 ASP A N 1
ATOM 1445 C CA . ASP A 1 180 ? -9.383 6.130 -3.214 1.00 81.25 180 ASP A CA 1
ATOM 1446 C C . ASP A 1 180 ? -8.091 6.831 -2.776 1.00 81.25 180 ASP A C 1
ATOM 1448 O O . ASP A 1 180 ? -8.153 7.856 -2.106 1.00 81.25 180 ASP A O 1
ATOM 1452 N N . ASP A 1 181 ? -6.927 6.333 -3.187 1.00 81.50 181 ASP A N 1
ATOM 1453 C CA . ASP A 1 181 ? -5.645 6.947 -2.825 1.00 81.50 181 ASP A CA 1
ATOM 1454 C C . ASP A 1 181 ? -5.323 8.175 -3.699 1.00 81.50 181 ASP A C 1
ATOM 1456 O O . ASP A 1 181 ? -5.104 9.270 -3.188 1.00 81.50 181 ASP A O 1
ATOM 1460 N N . ALA A 1 182 ? -5.378 8.054 -5.027 1.00 75.00 182 ALA A N 1
ATOM 1461 C CA . ALA A 1 182 ? -4.982 9.131 -5.934 1.00 75.00 182 ALA A CA 1
ATOM 1462 C C . ALA A 1 182 ? -5.947 10.322 -5.933 1.00 75.00 182 ALA A C 1
ATOM 1464 O O . ALA A 1 182 ? -5.500 11.470 -5.934 1.00 75.00 182 ALA A O 1
ATOM 1465 N N . ASP A 1 183 ? -7.255 10.054 -5.980 1.00 76.19 183 ASP A N 1
ATOM 1466 C CA . ASP A 1 183 ? -8.267 11.101 -6.120 1.00 76.19 183 ASP A CA 1
ATOM 1467 C C . ASP A 1 183 ? -8.863 11.490 -4.749 1.00 76.19 183 ASP A C 1
ATOM 1469 O O . ASP A 1 183 ? -9.240 12.650 -4.570 1.00 76.19 183 ASP A O 1
ATOM 1473 N N . PHE A 1 184 ? -8.910 10.582 -3.756 1.00 81.38 184 PHE A N 1
ATOM 1474 C CA . PHE A 1 184 ? -9.417 10.901 -2.406 1.00 81.38 184 PHE A CA 1
ATOM 1475 C C . PHE A 1 184 ? -8.316 11.011 -1.330 1.00 81.38 184 PHE A C 1
ATOM 1477 O O . PHE A 1 184 ? -8.551 11.609 -0.283 1.00 81.38 184 PHE A O 1
ATOM 1484 N N . GLY A 1 185 ? -7.101 10.501 -1.538 1.00 82.81 185 GLY A N 1
ATOM 1485 C CA . GLY A 1 185 ? -6.039 10.493 -0.518 1.00 82.81 185 GLY A CA 1
ATOM 1486 C C . GLY A 1 185 ? -6.282 9.527 0.648 1.00 82.81 185 GLY A C 1
ATOM 1487 O O . GLY A 1 185 ? -5.708 9.717 1.726 1.00 82.81 185 GLY A O 1
ATOM 1488 N N . VAL A 1 186 ? -7.188 8.560 0.479 1.00 87.75 186 VAL A N 1
ATOM 1489 C CA . VAL A 1 186 ? -7.561 7.555 1.481 1.00 87.75 186 VAL A CA 1
ATOM 1490 C C . VAL A 1 186 ? -6.721 6.303 1.262 1.00 87.75 186 VAL A C 1
ATOM 1492 O O . VAL A 1 186 ? -6.778 5.705 0.195 1.00 87.75 186 VAL A O 1
ATOM 1495 N N . ASP A 1 187 ? -6.008 5.856 2.293 1.00 89.38 187 ASP A N 1
ATOM 1496 C CA . ASP A 1 187 ? -5.135 4.681 2.219 1.00 89.38 187 ASP A CA 1
ATOM 1497 C C . ASP A 1 187 ? -5.877 3.381 2.578 1.00 89.38 187 ASP A C 1
ATOM 1499 O O . ASP A 1 187 ? -5.587 2.316 2.026 1.00 89.38 187 ASP A O 1
ATOM 1503 N N . LEU A 1 188 ? -6.858 3.439 3.486 1.00 89.50 188 LEU A N 1
ATOM 1504 C CA . LEU A 1 188 ? -7.710 2.295 3.824 1.00 89.50 188 LEU A CA 1
ATOM 1505 C C . LEU A 1 188 ? -9.073 2.712 4.381 1.00 89.50 188 LEU A C 1
ATOM 1507 O O . LEU A 1 188 ? -9.226 3.784 4.969 1.00 89.50 188 LEU A O 1
ATOM 1511 N N . PHE A 1 189 ? -10.041 1.805 4.271 1.00 89.69 189 PHE A N 1
ATOM 1512 C CA . PHE A 1 189 ? -11.327 1.899 4.955 1.00 89.69 189 PHE A CA 1
ATOM 1513 C C . PHE A 1 189 ? -11.466 0.814 6.018 1.00 89.69 189 PHE A C 1
ATOM 1515 O O . PHE A 1 189 ? -10.981 -0.310 5.860 1.00 89.69 189 PHE A O 1
ATOM 1522 N N . ILE A 1 190 ? -12.183 1.133 7.093 1.00 89.56 190 ILE A N 1
ATOM 1523 C CA . ILE A 1 190 ? -12.530 0.176 8.145 1.00 89.56 190 ILE A CA 1
ATOM 1524 C C . ILE A 1 190 ? -14.026 0.220 8.369 1.00 89.56 190 ILE A C 1
ATOM 1526 O O . ILE A 1 190 ? -14.567 1.283 8.648 1.00 89.56 190 ILE A O 1
ATOM 1530 N N . SER A 1 191 ? -14.667 -0.943 8.332 1.00 87.44 191 SER A N 1
ATOM 1531 C CA . SER A 1 191 ? -16.034 -1.094 8.823 1.00 87.44 191 SER A CA 1
ATOM 1532 C C . SER A 1 191 ? -16.020 -1.800 10.174 1.00 87.44 191 SER A C 1
ATOM 1534 O O . SER A 1 191 ? -15.519 -2.927 10.289 1.00 87.44 191 SER A O 1
ATOM 1536 N N . ARG A 1 192 ? -16.534 -1.134 11.215 1.00 83.88 192 ARG A N 1
ATOM 1537 C CA . ARG A 1 192 ? -16.553 -1.641 12.594 1.00 83.88 192 ARG A CA 1
ATOM 1538 C C . ARG A 1 192 ? -17.876 -1.306 13.280 1.00 83.88 192 ARG A C 1
ATOM 1540 O O . ARG A 1 192 ? -18.154 -0.164 13.641 1.00 83.88 192 ARG A O 1
ATOM 1547 N N . GLY A 1 193 ? -18.689 -2.336 13.513 1.00 83.00 193 GLY A N 1
ATOM 1548 C CA . GLY A 1 193 ? -20.014 -2.174 14.113 1.00 83.00 193 GLY A CA 1
ATOM 1549 C C . GLY A 1 193 ? -20.934 -1.365 13.199 1.00 83.00 193 GLY A C 1
ATOM 1550 O O . GLY A 1 193 ? -21.233 -1.799 12.093 1.00 83.00 193 GLY A O 1
ATOM 1551 N N . SER A 1 194 ? -21.385 -0.201 13.668 1.00 81.75 194 SER A N 1
ATOM 1552 C CA . SER A 1 194 ? -22.225 0.735 12.906 1.00 81.75 194 SER A CA 1
ATOM 1553 C C . SER A 1 194 ? -21.461 1.942 12.350 1.00 81.75 194 SER A C 1
ATOM 1555 O O . SER A 1 194 ? -22.093 2.890 11.886 1.00 81.75 194 SER A O 1
ATOM 1557 N N . ARG A 1 195 ? -20.125 1.945 12.444 1.00 87.88 195 ARG A N 1
ATOM 1558 C CA . ARG A 1 195 ? -19.274 3.056 12.010 1.00 87.88 195 ARG A CA 1
ATOM 1559 C C . ARG A 1 195 ? -18.314 2.600 10.922 1.00 87.88 195 ARG A C 1
ATOM 1561 O O . ARG A 1 195 ? -17.665 1.561 11.058 1.00 87.88 195 ARG A O 1
ATOM 1568 N N . ASP A 1 196 ? -18.197 3.432 9.897 1.00 89.31 196 ASP A N 1
ATOM 1569 C CA . ASP A 1 196 ? -17.230 3.279 8.822 1.00 89.31 196 ASP A CA 1
ATOM 1570 C C . ASP A 1 196 ? -16.200 4.413 8.906 1.00 89.31 196 ASP A C 1
ATOM 1572 O O . ASP A 1 196 ? -16.530 5.566 9.193 1.00 89.31 196 ASP A O 1
ATOM 1576 N N . PHE A 1 197 ? -14.930 4.081 8.704 1.00 90.50 197 PHE A N 1
ATOM 1577 C CA . PHE A 1 197 ? -13.798 4.996 8.834 1.00 90.50 197 PHE A CA 1
ATOM 1578 C C . PHE A 1 197 ? -13.031 5.047 7.518 1.00 90.50 197 PHE A C 1
ATOM 1580 O O . PHE A 1 197 ? -12.779 4.001 6.921 1.00 90.50 197 PHE A O 1
ATOM 1587 N N . ALA A 1 198 ? -12.624 6.245 7.105 1.00 90.88 198 ALA A N 1
ATOM 1588 C CA . ALA A 1 198 ? -11.695 6.464 6.001 1.00 90.88 198 ALA A CA 1
ATOM 1589 C C . ALA A 1 198 ? -10.385 6.989 6.590 1.00 90.88 198 ALA A C 1
ATOM 1591 O O . ALA A 1 198 ? -10.372 8.047 7.225 1.00 90.88 198 ALA A O 1
ATOM 1592 N N . ILE A 1 199 ? -9.300 6.234 6.430 1.00 91.62 199 ILE A N 1
ATOM 1593 C CA . ILE A 1 199 ? -8.020 6.529 7.073 1.00 91.62 199 ILE A CA 1
ATOM 1594 C C . ILE A 1 199 ? -6.995 6.923 6.017 1.00 91.62 199 ILE A C 1
ATOM 1596 O O . ILE A 1 199 ? -6.707 6.142 5.113 1.00 91.62 199 ILE A O 1
ATOM 1600 N N . SER A 1 200 ? -6.419 8.115 6.168 1.00 91.62 200 SER A N 1
ATOM 1601 C CA . SER A 1 200 ? -5.180 8.492 5.487 1.00 91.62 200 SER A CA 1
ATOM 1602 C C . SER A 1 200 ? -3.991 8.206 6.393 1.00 91.62 200 SER A C 1
ATOM 1604 O O . SER A 1 200 ? -4.030 8.494 7.591 1.00 91.62 200 SER A O 1
ATOM 1606 N N . ILE A 1 201 ? -2.934 7.636 5.836 1.00 91.00 201 ILE A N 1
ATOM 1607 C CA . ILE A 1 201 ? -1.736 7.208 6.542 1.00 91.00 201 ILE A CA 1
ATOM 1608 C C . ILE A 1 201 ? -0.561 8.004 6.000 1.00 91.00 201 ILE A C 1
ATOM 1610 O O . ILE A 1 201 ? -0.258 8.000 4.809 1.00 91.00 201 ILE A O 1
ATOM 1614 N N . LYS A 1 202 ? 0.141 8.694 6.895 1.00 89.25 202 LYS A N 1
ATOM 1615 C CA . LYS A 1 202 ? 1.356 9.436 6.564 1.00 89.25 202 LYS A CA 1
ATOM 1616 C C . LYS A 1 202 ? 2.494 8.953 7.441 1.00 89.25 202 LYS A C 1
ATOM 1618 O O . LYS A 1 202 ? 2.319 8.692 8.627 1.00 89.25 202 LYS A O 1
ATOM 1623 N N . SER A 1 203 ? 3.683 8.847 6.864 1.00 88.50 203 SER A N 1
ATOM 1624 C CA . SER A 1 203 ? 4.894 8.544 7.622 1.00 88.50 203 SER A CA 1
ATOM 1625 C C . SER A 1 203 ? 5.665 9.834 7.901 1.00 88.50 203 SER A C 1
ATOM 1627 O O . SER A 1 203 ? 5.856 10.647 6.996 1.00 88.50 203 SER A O 1
ATOM 1629 N N . GLN A 1 204 ? 6.134 10.031 9.135 1.00 85.69 204 GLN A N 1
ATOM 1630 C CA . GLN A 1 204 ? 6.827 11.260 9.540 1.00 85.69 204 GLN A CA 1
ATOM 1631 C C . GLN A 1 204 ? 8.065 10.958 10.391 1.00 85.69 204 GLN A C 1
ATOM 1633 O O . GLN A 1 204 ? 8.089 10.014 11.180 1.00 85.69 204 GLN A O 1
ATOM 1638 N N . TYR A 1 205 ? 9.110 11.779 10.253 1.00 79.50 205 TYR A N 1
ATOM 1639 C CA . TYR A 1 205 ? 10.229 11.778 11.197 1.00 79.50 205 TYR A CA 1
ATOM 1640 C C . TYR A 1 205 ? 9.761 12.379 12.526 1.00 79.50 205 TYR A C 1
ATOM 1642 O O . TYR A 1 205 ? 9.640 13.593 12.661 1.00 79.50 205 TYR A O 1
ATOM 1650 N N . THR A 1 206 ? 9.445 11.515 13.487 1.00 76.62 206 THR A N 1
ATOM 1651 C CA . THR A 1 206 ? 8.988 11.887 14.828 1.00 76.62 206 THR A CA 1
ATOM 1652 C C . THR A 1 206 ? 9.378 10.801 15.830 1.00 76.62 206 THR A C 1
ATOM 1654 O O . THR A 1 206 ? 9.579 9.644 15.454 1.00 76.62 206 THR A O 1
ATOM 1657 N N . THR A 1 207 ? 9.486 11.182 17.103 1.00 73.12 207 THR A N 1
ATOM 1658 C CA . THR A 1 207 ? 9.678 10.258 18.230 1.00 73.12 207 THR A CA 1
ATOM 1659 C C . THR A 1 207 ? 8.383 9.553 18.632 1.00 73.12 207 THR A C 1
ATOM 1661 O O . THR A 1 207 ? 8.416 8.534 19.319 1.00 73.12 207 THR A O 1
ATOM 1664 N N . THR A 1 208 ? 7.229 10.073 18.204 1.00 74.69 208 THR A N 1
ATOM 1665 C CA . THR A 1 208 ? 5.925 9.443 18.420 1.00 74.69 208 THR A CA 1
ATOM 1666 C C . THR A 1 208 ? 5.801 8.189 17.562 1.00 74.69 208 THR A C 1
ATOM 1668 O O . THR A 1 208 ? 5.945 8.270 16.351 1.00 74.69 208 THR A O 1
ATOM 1671 N N . LEU A 1 209 ? 5.498 7.040 18.170 1.00 84.31 209 LEU A N 1
ATOM 1672 C CA . LEU A 1 209 ? 5.351 5.764 17.457 1.00 84.31 209 LEU A CA 1
ATOM 1673 C C . LEU A 1 209 ? 4.211 5.802 16.428 1.00 84.31 209 LEU A C 1
ATOM 1675 O O . LEU A 1 209 ? 4.437 5.580 15.240 1.00 84.31 209 LEU A O 1
ATOM 1679 N N . MET A 1 210 ? 3.014 6.163 16.881 1.00 90.19 210 MET A N 1
ATOM 1680 C CA . MET A 1 210 ? 1.853 6.419 16.040 1.00 90.19 210 MET A CA 1
ATOM 1681 C C . MET A 1 210 ? 0.975 7.472 16.717 1.00 90.19 210 MET A C 1
ATOM 1683 O O . MET A 1 210 ? 0.806 7.455 17.936 1.00 90.19 210 MET A O 1
ATOM 1687 N N . SER A 1 211 ? 0.407 8.385 15.938 1.00 90.38 211 SER A N 1
ATOM 1688 C CA . SER A 1 211 ? -0.679 9.256 16.380 1.00 90.38 211 SER A CA 1
ATOM 1689 C C . SER A 1 211 ? -1.851 9.141 15.418 1.00 90.38 211 SER A C 1
ATOM 1691 O O . SER A 1 211 ? -1.677 8.901 14.226 1.00 90.38 211 SER A O 1
ATOM 1693 N N . VAL A 1 212 ? -3.060 9.269 15.950 1.00 90.88 212 VAL A N 1
ATOM 1694 C CA . VAL A 1 212 ? -4.292 9.243 15.164 1.00 90.88 212 VAL A CA 1
ATOM 1695 C C . VAL A 1 212 ? -5.142 10.412 15.617 1.00 90.88 212 VAL A C 1
ATOM 1697 O O . VAL A 1 212 ? -5.247 10.670 16.819 1.00 90.88 212 VAL A O 1
ATOM 1700 N N . ALA A 1 213 ? -5.719 11.128 14.661 1.00 87.88 213 ALA A N 1
ATOM 1701 C CA . ALA A 1 213 ? -6.626 12.228 14.935 1.00 87.88 213 ALA A CA 1
ATOM 1702 C C . ALA A 1 213 ? -7.735 12.296 13.876 1.00 87.88 213 ALA A C 1
ATOM 1704 O O . ALA A 1 213 ? -7.494 11.965 12.711 1.00 87.88 213 ALA A O 1
ATOM 1705 N N . PRO A 1 214 ? -8.940 12.751 14.252 1.00 85.94 214 PRO A N 1
ATOM 1706 C CA . PRO A 1 214 ? -9.992 13.044 13.304 1.00 85.94 214 PRO A CA 1
ATOM 1707 C C . PRO A 1 214 ? -9.579 14.254 12.479 1.00 85.94 214 PRO A C 1
ATOM 1709 O O . PRO A 1 214 ? -9.108 15.259 13.021 1.00 85.94 214 PRO A O 1
ATOM 1712 N N . VAL A 1 215 ? -9.773 14.170 11.167 1.00 81.00 215 VAL A N 1
ATOM 1713 C CA . VAL A 1 215 ? -9.547 15.323 10.296 1.00 81.00 215 VAL A CA 1
ATOM 1714 C C . VAL A 1 215 ? -10.855 16.096 10.186 1.00 81.00 215 VAL A C 1
ATOM 1716 O O . VAL A 1 215 ? -11.880 15.503 9.849 1.00 81.00 215 VAL A O 1
ATOM 1719 N N . PRO A 1 216 ? -10.881 17.405 10.486 1.00 65.69 216 PRO A N 1
ATOM 1720 C CA . PRO A 1 216 ? -12.096 18.177 10.303 1.00 65.69 216 PRO A CA 1
ATOM 1721 C C . PRO A 1 216 ? -12.478 18.177 8.819 1.00 65.69 216 PRO A C 1
ATOM 1723 O O . PRO A 1 216 ? -11.714 18.663 7.986 1.00 65.69 216 PRO A O 1
ATOM 1726 N N . ILE A 1 217 ? -13.678 17.678 8.507 1.00 61.31 217 ILE A N 1
ATOM 1727 C CA . ILE A 1 217 ? -14.295 17.851 7.188 1.00 61.31 217 ILE A CA 1
ATOM 1728 C C . ILE A 1 217 ? -14.609 19.339 7.063 1.00 61.31 217 ILE A C 1
ATOM 1730 O O . ILE A 1 217 ? -15.584 19.832 7.634 1.00 61.31 217 ILE A O 1
ATOM 1734 N N . ARG A 1 218 ? -13.737 20.085 6.388 1.00 55.47 218 ARG A N 1
ATOM 1735 C CA . ARG A 1 218 ? -13.986 21.490 6.070 1.00 55.47 218 ARG A CA 1
ATOM 1736 C C . ARG A 1 218 ? -14.404 21.582 4.608 1.00 55.47 218 ARG A C 1
ATOM 1738 O O . ARG A 1 218 ? -13.760 20.944 3.777 1.00 55.47 218 ARG A O 1
ATOM 1745 N N . PRO A 1 219 ? -15.443 22.369 4.275 1.00 55.00 219 PRO A N 1
ATOM 1746 C CA . PRO A 1 219 ? -15.714 22.685 2.883 1.00 55.00 219 PRO A CA 1
ATOM 1747 C C . PRO A 1 219 ? -14.452 23.312 2.286 1.00 55.00 219 PRO A C 1
ATOM 1749 O O . PRO A 1 219 ? -13.896 24.256 2.853 1.00 55.00 219 PRO A O 1
ATOM 1752 N N . LEU A 1 220 ? -13.978 22.734 1.183 1.00 52.69 220 LEU A N 1
ATOM 1753 C CA . LEU A 1 220 ? -12.795 23.212 0.482 1.00 52.69 220 LEU A CA 1
ATOM 1754 C C . LEU A 1 220 ? -13.063 24.644 0.018 1.00 52.69 220 LEU A C 1
ATOM 1756 O O . LEU A 1 220 ? -13.947 24.887 -0.803 1.00 52.69 220 LEU A O 1
ATOM 1760 N N . GLN A 1 221 ? -12.323 25.604 0.569 1.00 52.03 221 GLN A N 1
ATOM 1761 C CA . GLN A 1 221 ? -12.274 26.929 -0.033 1.00 52.03 221 GLN A CA 1
ATOM 1762 C C . GLN A 1 221 ? -11.404 26.847 -1.294 1.00 52.03 221 GLN A C 1
ATOM 1764 O O . GLN A 1 221 ? -10.382 26.148 -1.266 1.00 52.03 221 GLN A O 1
ATOM 1769 N N . PRO A 1 222 ? -11.766 27.547 -2.384 1.00 50.41 222 PRO A N 1
ATOM 1770 C CA . PRO A 1 222 ? -10.952 27.577 -3.595 1.00 50.41 222 PRO A CA 1
ATOM 1771 C C . PRO A 1 222 ? -9.496 27.932 -3.256 1.00 50.41 222 PRO A C 1
ATOM 1773 O O . PRO A 1 222 ? -9.236 28.971 -2.650 1.00 50.41 222 PRO A O 1
ATOM 1776 N N . GLY A 1 223 ? -8.551 27.054 -3.606 1.00 51.59 223 GLY A N 1
ATOM 1777 C CA . GLY A 1 223 ? -7.119 27.242 -3.335 1.00 51.59 223 GLY A CA 1
ATOM 1778 C C . GLY A 1 223 ? -6.566 26.592 -2.055 1.00 51.59 223 GLY A C 1
ATOM 1779 O O . GLY A 1 223 ? -5.353 26.619 -1.870 1.00 51.59 223 GLY A O 1
ATOM 1780 N N . GLN A 1 224 ? -7.395 25.963 -1.210 1.00 43.72 224 GLN A N 1
ATOM 1781 C CA . GLN A 1 224 ? -6.951 25.177 -0.035 1.00 43.72 224 GLN A CA 1
ATOM 1782 C C . GLN A 1 224 ? -6.935 23.654 -0.269 1.00 43.72 224 GLN A C 1
ATOM 1784 O O . GLN A 1 224 ? -6.694 22.877 0.653 1.00 43.72 224 GLN A O 1
ATOM 1789 N N . GLU A 1 225 ? -7.163 23.220 -1.508 1.00 49.69 225 GLU A N 1
ATOM 1790 C CA . GLU A 1 225 ? -7.318 21.814 -1.920 1.00 49.69 225 GLU A CA 1
ATOM 1791 C C . GLU A 1 225 ? -6.111 20.919 -1.599 1.00 49.69 225 GLU A C 1
ATOM 1793 O O . GLU A 1 225 ? -6.254 19.703 -1.544 1.00 49.69 225 GLU A O 1
ATOM 1798 N N . LYS A 1 226 ? -4.929 21.501 -1.355 1.00 42.06 226 LYS A N 1
ATOM 1799 C CA . LYS A 1 226 ? -3.693 20.748 -1.092 1.00 42.06 226 LYS A CA 1
ATOM 1800 C C . LYS A 1 226 ? -3.408 20.480 0.389 1.00 42.06 226 LYS A C 1
ATOM 1802 O O . LYS A 1 226 ? -2.645 19.565 0.678 1.00 42.06 226 LYS A O 1
ATOM 1807 N N . ASP A 1 227 ? -4.024 21.228 1.309 1.00 40.59 227 ASP A N 1
ATOM 1808 C CA . ASP A 1 227 ? -3.628 21.232 2.730 1.00 40.59 227 ASP A CA 1
ATOM 1809 C C . ASP A 1 227 ? -4.642 20.553 3.667 1.00 40.59 227 ASP A C 1
ATOM 1811 O O . ASP A 1 227 ? -4.367 20.359 4.852 1.00 40.59 227 ASP A O 1
ATOM 1815 N N . ILE A 1 228 ? -5.820 20.171 3.161 1.00 51.59 228 ILE A N 1
ATOM 1816 C CA . ILE A 1 228 ? -6.889 19.558 3.958 1.00 51.59 228 ILE A CA 1
ATOM 1817 C C . ILE A 1 228 ? -7.225 18.194 3.362 1.00 51.59 228 ILE A C 1
ATOM 1819 O O . ILE A 1 228 ? -7.732 18.104 2.246 1.00 51.59 228 ILE A O 1
ATOM 1823 N N . PHE A 1 229 ? -6.991 17.124 4.125 1.00 63.25 229 PHE A N 1
ATOM 1824 C CA . PHE A 1 229 ? -7.504 15.800 3.777 1.00 63.25 229 PHE A CA 1
ATOM 1825 C C . PHE A 1 229 ? -9.042 15.819 3.845 1.00 63.25 229 PHE A C 1
ATOM 1827 O O . PHE A 1 229 ? -9.633 15.683 4.915 1.00 63.25 229 PHE A O 1
ATOM 1834 N N . ASN A 1 230 ? -9.688 16.016 2.691 1.00 69.38 230 ASN A N 1
ATOM 1835 C CA . ASN A 1 230 ? -11.141 15.912 2.507 1.00 69.38 230 ASN A CA 1
ATOM 1836 C C . ASN A 1 230 ? -11.554 14.557 1.893 1.00 69.38 230 ASN A C 1
ATOM 1838 O O . ASN A 1 230 ? -12.670 14.394 1.402 1.00 69.38 230 ASN A O 1
ATOM 1842 N N . GLY A 1 231 ? -10.647 13.577 1.907 1.00 75.19 231 GLY A N 1
ATOM 1843 C CA . GLY A 1 231 ? -10.831 12.292 1.238 1.00 75.19 231 GLY A CA 1
ATOM 1844 C C . GLY A 1 231 ? -12.069 11.531 1.666 1.00 75.19 231 GLY A C 1
ATOM 1845 O O . GLY A 1 231 ? -12.774 10.970 0.835 1.00 75.19 231 GLY A O 1
ATOM 1846 N N . ALA A 1 232 ? -12.392 11.586 2.958 1.00 80.81 232 ALA A N 1
ATOM 1847 C CA . ALA A 1 232 ? -13.595 10.953 3.480 1.00 80.81 232 ALA A CA 1
ATOM 1848 C C . ALA A 1 232 ? -14.882 11.525 2.871 1.00 80.81 232 ALA A C 1
ATOM 1850 O O . ALA A 1 232 ? -15.820 10.766 2.659 1.00 80.81 232 ALA A O 1
ATOM 1851 N N . LYS A 1 233 ? -14.933 12.830 2.558 1.00 82.56 233 LYS A N 1
ATOM 1852 C CA . LYS A 1 233 ? -16.127 13.436 1.958 1.00 82.56 233 LYS A CA 1
ATOM 1853 C C . LYS A 1 233 ? -16.283 13.048 0.493 1.00 82.56 233 LYS A C 1
ATOM 1855 O O . LYS A 1 233 ? -17.387 12.725 0.074 1.00 82.56 233 LYS A O 1
ATOM 1860 N N . LEU A 1 234 ? -15.183 13.037 -0.260 1.00 82.62 234 LEU A N 1
ATOM 1861 C CA . LEU A 1 234 ? -15.186 12.583 -1.653 1.00 82.62 234 LEU A CA 1
ATOM 1862 C C . LEU A 1 234 ? -15.562 11.096 -1.745 1.00 82.62 234 LEU A C 1
ATOM 1864 O O . LEU A 1 234 ? -16.395 10.716 -2.565 1.00 82.62 234 LEU A O 1
ATOM 1868 N N . ALA A 1 235 ? -15.022 10.271 -0.845 1.00 83.19 235 ALA A N 1
ATOM 1869 C CA . ALA A 1 235 ? -15.404 8.870 -0.719 1.00 83.19 235 ALA A CA 1
ATOM 1870 C C . ALA A 1 235 ? -16.881 8.713 -0.315 1.00 83.19 235 ALA A C 1
ATOM 1872 O O . ALA A 1 235 ? -17.570 7.855 -0.860 1.00 83.19 235 ALA A O 1
ATOM 1873 N N . GLU A 1 236 ? -17.393 9.543 0.598 1.00 85.69 236 GLU A N 1
ATOM 1874 C CA . GLU A 1 236 ? -18.811 9.537 0.978 1.00 85.69 236 GLU A CA 1
ATOM 1875 C C . GLU A 1 236 ? -19.720 9.870 -0.204 1.00 85.69 236 GLU A C 1
ATOM 1877 O O . GLU A 1 236 ? -20.714 9.181 -0.408 1.00 85.69 236 GLU A O 1
ATOM 1882 N N . GLU A 1 237 ? -19.382 10.879 -1.004 1.00 85.31 237 GLU A N 1
ATOM 1883 C CA . GLU A 1 237 ? -20.150 11.249 -2.198 1.00 85.31 237 GLU A CA 1
ATOM 1884 C C . GLU A 1 237 ? -20.121 10.145 -3.259 1.00 85.31 237 GLU A C 1
ATOM 1886 O O . GLU A 1 237 ? -21.148 9.849 -3.870 1.00 85.31 237 GLU A O 1
ATOM 1891 N N . TYR A 1 238 ? -18.965 9.507 -3.452 1.00 82.88 238 TYR A N 1
ATOM 1892 C CA . TYR A 1 238 ? -18.795 8.452 -4.445 1.00 82.88 238 TYR A CA 1
ATOM 1893 C C . TYR A 1 238 ? -19.478 7.137 -4.039 1.00 82.88 238 TYR A C 1
ATOM 1895 O O . TYR A 1 238 ? -20.177 6.521 -4.843 1.00 82.88 238 TYR A O 1
ATOM 1903 N N . TYR A 1 239 ? -19.290 6.697 -2.792 1.00 81.94 239 TYR A N 1
ATOM 1904 C CA . TYR A 1 239 ? -19.831 5.431 -2.289 1.00 81.94 239 TYR A CA 1
ATOM 1905 C C . TYR A 1 239 ? -21.226 5.563 -1.673 1.00 81.94 239 TYR A C 1
ATOM 1907 O O . TYR A 1 239 ? -21.864 4.544 -1.412 1.00 81.94 239 TYR A O 1
ATOM 1915 N N . ASN A 1 240 ? -21.705 6.789 -1.444 1.00 83.81 240 ASN A N 1
ATOM 1916 C CA . ASN A 1 240 ? -22.936 7.094 -0.714 1.00 83.81 240 ASN A CA 1
ATOM 1917 C C . ASN A 1 240 ? -22.953 6.477 0.704 1.00 83.81 240 ASN A C 1
ATOM 1919 O O . ASN A 1 240 ? -23.959 5.922 1.152 1.00 83.81 240 ASN A O 1
ATOM 1923 N N . ILE A 1 241 ? -21.806 6.535 1.395 1.00 83.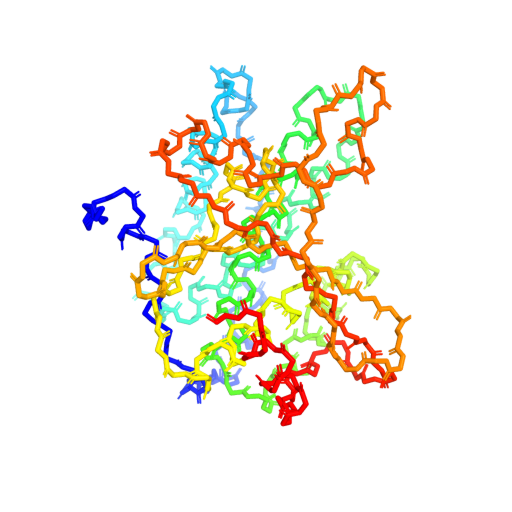25 241 ILE A N 1
ATOM 1924 C CA . ILE A 1 241 ? -21.583 5.968 2.737 1.00 83.25 241 ILE A CA 1
ATOM 1925 C C . ILE A 1 241 ? -20.895 7.017 3.619 1.00 83.25 241 ILE A C 1
ATOM 1927 O O . ILE A 1 241 ? -19.841 7.514 3.231 1.00 83.25 241 ILE A O 1
ATOM 1931 N N . PRO A 1 242 ? -21.421 7.336 4.816 1.00 86.56 242 PRO A N 1
ATOM 1932 C CA . PRO A 1 242 ? -20.763 8.275 5.715 1.00 86.56 242 PRO A CA 1
ATOM 1933 C C . PRO A 1 242 ? -19.498 7.656 6.321 1.00 86.56 242 PRO A C 1
ATOM 1935 O O . PRO A 1 242 ? -19.563 6.614 6.975 1.00 86.56 242 PRO A O 1
ATOM 1938 N N . PHE A 1 243 ? -18.361 8.335 6.164 1.00 88.19 243 PHE A N 1
ATOM 1939 C CA . PHE A 1 243 ? -17.087 7.918 6.750 1.00 88.19 243 PHE A CA 1
ATOM 1940 C C . PHE A 1 243 ? -16.611 8.896 7.821 1.00 88.19 243 PHE A C 1
ATOM 1942 O O . PHE A 1 243 ? -16.644 10.112 7.640 1.00 88.19 243 PHE A O 1
ATOM 1949 N N . ILE A 1 244 ? -16.082 8.365 8.922 1.00 90.12 244 ILE A N 1
ATOM 1950 C CA . ILE A 1 244 ? -15.315 9.149 9.892 1.00 90.12 244 ILE A CA 1
ATOM 1951 C C . ILE A 1 244 ? -13.884 9.306 9.346 1.00 90.12 244 ILE A C 1
ATOM 1953 O O . ILE A 1 244 ? -13.177 8.298 9.231 1.00 90.12 244 ILE A O 1
ATOM 1957 N N . PRO A 1 245 ? -13.428 10.528 9.008 1.00 90.00 245 PRO A N 1
ATOM 1958 C CA . PRO A 1 245 ? -12.065 10.758 8.541 1.00 90.00 245 PRO A CA 1
ATOM 1959 C C . PRO A 1 245 ? -11.067 10.629 9.685 1.00 90.00 245 PRO A C 1
ATOM 1961 O O . PRO A 1 245 ? -11.155 11.356 10.677 1.00 90.00 245 PRO A O 1
ATOM 1964 N N . LEU A 1 246 ? -10.062 9.780 9.512 1.00 91.00 246 LEU A N 1
ATOM 1965 C CA . LEU A 1 246 ? -8.919 9.694 10.412 1.00 91.00 246 LEU A CA 1
ATOM 1966 C C . LEU A 1 246 ? -7.624 9.951 9.641 1.00 91.00 246 LEU A C 1
ATOM 1968 O O . LEU A 1 246 ? -7.445 9.476 8.522 1.00 91.00 246 LEU A O 1
ATOM 1972 N N . LEU A 1 247 ? -6.701 10.673 10.266 1.00 91.25 247 LEU A N 1
ATOM 1973 C CA . LEU A 1 247 ? -5.309 10.753 9.842 1.00 91.25 247 LEU A CA 1
ATOM 1974 C C . LEU A 1 247 ? -4.468 9.972 10.844 1.00 91.25 247 LEU A C 1
ATOM 1976 O O . LEU A 1 247 ? -4.443 10.315 12.027 1.00 91.25 247 LEU A O 1
ATOM 1980 N N . ALA A 1 248 ? -3.780 8.943 10.363 1.00 91.44 248 ALA A N 1
ATOM 1981 C CA . ALA A 1 248 ? -2.774 8.211 11.111 1.00 91.44 248 ALA A CA 1
ATOM 1982 C C . ALA A 1 248 ? -1.380 8.692 10.692 1.00 91.44 248 ALA A C 1
ATOM 1984 O O . ALA A 1 248 ? -0.995 8.591 9.527 1.00 91.44 248 ALA A O 1
ATOM 1985 N N . ILE A 1 249 ? -0.608 9.207 11.646 1.00 91.25 249 ILE A N 1
ATOM 1986 C CA . ILE A 1 249 ? 0.802 9.540 11.455 1.00 91.25 249 ILE A CA 1
ATOM 1987 C C . ILE A 1 249 ? 1.629 8.434 12.100 1.00 91.25 249 ILE A C 1
ATOM 1989 O O . ILE A 1 249 ? 1.558 8.225 13.309 1.00 91.25 249 ILE A O 1
ATOM 1993 N N . VAL A 1 250 ? 2.429 7.739 11.297 1.00 90.44 250 VAL A N 1
ATOM 1994 C CA . VAL A 1 250 ? 3.315 6.662 11.750 1.00 90.44 250 VAL A CA 1
ATOM 1995 C C . VAL A 1 250 ? 4.747 7.183 11.818 1.00 90.44 250 VAL A C 1
ATOM 1997 O O . VAL A 1 250 ? 5.302 7.676 10.829 1.00 90.44 250 VAL A O 1
ATOM 2000 N N . GLY A 1 251 ? 5.344 7.102 13.004 1.00 86.00 251 GLY A N 1
ATOM 2001 C CA . GLY A 1 251 ? 6.685 7.604 13.266 1.00 86.00 251 GLY A CA 1
ATOM 2002 C C . GLY A 1 251 ? 7.793 6.704 12.739 1.00 86.00 251 GLY A C 1
ATOM 2003 O O . GLY A 1 251 ? 7.735 5.480 12.837 1.00 86.00 251 GLY A O 1
ATOM 2004 N N . ARG A 1 252 ? 8.848 7.345 12.232 1.00 77.75 252 ARG A N 1
ATOM 2005 C CA . ARG A 1 252 ? 10.078 6.728 11.705 1.00 77.75 252 ARG A CA 1
ATOM 2006 C C . ARG A 1 252 ? 11.225 6.767 12.732 1.00 77.75 252 ARG A C 1
ATOM 2008 O O . ARG A 1 252 ? 12.314 7.225 12.397 1.00 77.75 252 ARG A O 1
ATOM 2015 N N . ASN A 1 253 ? 10.956 6.446 13.999 1.00 60.03 253 ASN A N 1
ATOM 2016 C CA . ASN A 1 253 ? 11.778 6.819 15.164 1.00 60.03 253 ASN A CA 1
ATOM 2017 C C . ASN A 1 253 ? 13.208 6.228 15.169 1.00 60.03 253 ASN A C 1
ATOM 2019 O O . ASN A 1 253 ? 13.475 5.265 15.877 1.00 60.03 253 ASN A O 1
ATOM 2023 N N . GLY A 1 254 ? 14.130 6.764 14.360 1.00 56.53 254 GLY A N 1
ATOM 2024 C CA . GLY A 1 254 ? 15.507 6.258 14.225 1.00 56.53 254 GLY A CA 1
ATOM 2025 C C . GLY A 1 254 ? 15.607 4.807 13.733 1.00 56.53 254 GLY A C 1
ATOM 2026 O O . GLY A 1 254 ? 16.700 4.247 13.678 1.00 56.53 254 GLY A O 1
ATOM 2027 N N . THR A 1 255 ? 14.475 4.199 13.391 1.00 57.12 255 THR A N 1
ATOM 2028 C CA . THR A 1 255 ? 14.351 2.816 12.966 1.00 57.12 255 THR A CA 1
ATOM 2029 C C . THR A 1 255 ? 14.733 2.686 11.501 1.00 57.12 255 THR A C 1
ATOM 2031 O O . THR A 1 255 ? 14.655 3.632 10.710 1.00 57.12 255 THR A O 1
ATOM 2034 N N . GLN A 1 256 ? 15.204 1.498 11.135 1.00 70.56 256 GLN A N 1
ATOM 2035 C CA . GLN A 1 256 ? 15.500 1.192 9.744 1.00 70.56 256 GLN A CA 1
ATOM 2036 C C . GLN A 1 256 ? 14.218 1.377 8.905 1.00 70.56 256 GLN A C 1
ATOM 2038 O O . GLN A 1 256 ? 13.125 1.113 9.404 1.00 70.56 256 GLN A O 1
ATOM 2043 N N . PRO A 1 257 ? 14.310 1.822 7.638 1.00 69.94 257 PRO A N 1
ATOM 2044 C CA . PRO A 1 257 ? 13.145 2.178 6.812 1.00 69.94 257 PRO A CA 1
ATOM 2045 C C . PRO A 1 257 ? 12.169 1.023 6.541 1.00 69.94 257 PRO A C 1
ATOM 2047 O O . PRO A 1 257 ? 11.115 1.244 5.958 1.00 69.94 257 PRO A O 1
ATOM 2050 N N . PHE A 1 258 ? 12.525 -0.186 6.967 1.00 75.62 258 PHE A N 1
ATOM 2051 C CA . PHE A 1 258 ? 11.783 -1.428 6.828 1.00 75.62 258 PHE A CA 1
ATOM 2052 C C . PHE A 1 258 ? 11.249 -1.984 8.156 1.00 75.62 258 PHE A C 1
ATOM 2054 O O . PHE A 1 258 ? 10.788 -3.120 8.203 1.00 75.62 258 PHE A O 1
ATOM 2061 N N . ASP A 1 259 ? 11.326 -1.214 9.242 1.00 77.12 259 ASP A N 1
ATOM 2062 C CA . ASP A 1 259 ? 10.833 -1.640 10.546 1.00 77.12 259 ASP A CA 1
ATOM 2063 C C . ASP A 1 259 ? 9.297 -1.600 10.611 1.00 77.12 259 ASP A C 1
ATOM 2065 O O . ASP A 1 259 ? 8.674 -0.534 10.591 1.00 77.12 259 ASP A O 1
ATOM 2069 N N . LEU A 1 260 ? 8.692 -2.786 10.703 1.00 77.12 260 LEU A N 1
ATOM 2070 C CA . LEU A 1 260 ? 7.254 -2.974 10.907 1.00 77.12 260 LEU A CA 1
ATOM 2071 C C . LEU A 1 260 ? 6.898 -3.374 12.335 1.00 77.12 260 LEU A C 1
ATOM 2073 O O . LEU A 1 260 ? 5.763 -3.815 12.552 1.00 77.12 260 LEU A O 1
ATOM 2077 N N . THR A 1 261 ? 7.836 -3.274 13.280 1.00 82.56 261 THR A N 1
ATOM 2078 C CA . THR A 1 261 ? 7.622 -3.671 14.672 1.00 82.56 261 THR A CA 1
ATOM 2079 C C . THR A 1 261 ? 6.347 -3.023 15.186 1.00 82.56 261 THR A C 1
ATOM 2081 O O . THR A 1 261 ? 6.172 -1.803 15.151 1.00 82.56 261 THR A O 1
ATOM 2084 N N . LEU A 1 262 ? 5.417 -3.870 15.618 1.00 84.31 262 LEU A N 1
ATOM 2085 C CA . LEU A 1 262 ? 4.149 -3.422 16.157 1.00 84.31 262 LEU A CA 1
ATOM 2086 C C . LEU A 1 262 ? 4.325 -3.146 17.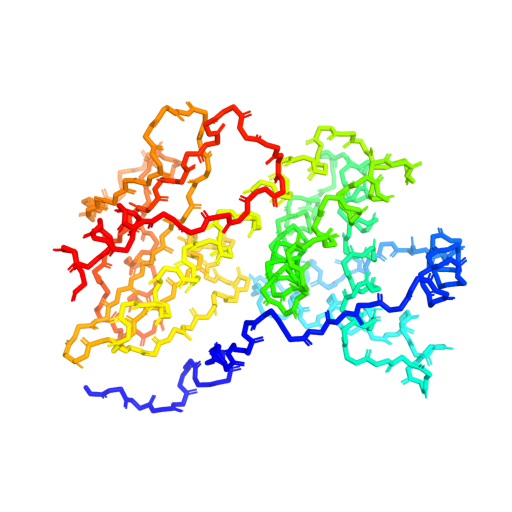647 1.00 84.31 262 LEU A C 1
ATOM 2088 O O . LEU A 1 262 ? 4.608 -4.062 18.420 1.00 84.31 262 LEU A O 1
ATOM 2092 N N . HIS A 1 263 ? 4.124 -1.897 18.049 1.00 87.56 263 HIS A N 1
ATOM 2093 C CA . HIS A 1 263 ? 4.193 -1.507 19.449 1.00 87.56 263 HIS A CA 1
ATOM 2094 C C . HIS A 1 263 ? 2.803 -1.549 20.083 1.00 87.56 263 HIS A C 1
ATOM 2096 O O . HIS A 1 263 ? 1.783 -1.317 19.428 1.00 87.56 263 HIS A O 1
ATOM 2102 N N . LYS A 1 264 ? 2.744 -1.825 21.388 1.00 89.56 264 LYS A N 1
ATOM 2103 C CA . LYS A 1 264 ? 1.475 -1.867 22.128 1.00 89.56 264 LYS A CA 1
ATOM 2104 C C . LYS A 1 264 ? 0.755 -0.515 22.065 1.00 89.56 264 LYS A C 1
ATOM 2106 O O . LYS A 1 264 ? -0.467 -0.463 21.941 1.00 89.56 264 LYS A O 1
ATOM 2111 N N . GLU A 1 265 ? 1.524 0.564 22.084 1.00 90.25 265 GLU A N 1
ATOM 2112 C CA . GLU A 1 265 ? 1.073 1.946 21.974 1.00 90.25 265 GLU A CA 1
ATOM 2113 C C . GLU A 1 265 ? 0.378 2.231 20.634 1.00 90.25 265 GLU A C 1
ATOM 2115 O O . GLU A 1 265 ? -0.575 3.010 20.611 1.00 90.25 265 GLU A O 1
ATOM 2120 N N . ASP A 1 266 ? 0.783 1.577 19.537 1.00 90.12 266 ASP A N 1
ATOM 2121 C CA . ASP A 1 266 ? 0.117 1.714 18.232 1.00 90.12 266 ASP A CA 1
ATOM 2122 C C . ASP A 1 266 ? -1.314 1.163 18.304 1.00 90.12 266 ASP A C 1
ATOM 2124 O O . ASP A 1 266 ? -2.279 1.812 17.893 1.00 90.12 266 ASP A O 1
ATOM 2128 N N . ILE A 1 267 ? -1.451 -0.030 18.895 1.00 91.94 267 ILE A N 1
ATOM 2129 C CA . ILE A 1 267 ? -2.730 -0.726 19.082 1.00 91.94 267 ILE A CA 1
ATOM 2130 C C . ILE A 1 267 ? -3.645 0.101 19.987 1.00 91.94 267 ILE A C 1
ATOM 2132 O O . ILE A 1 267 ? -4.819 0.298 19.676 1.00 91.94 267 ILE A O 1
ATOM 2136 N N . GLU A 1 268 ? -3.123 0.591 21.113 1.00 92.81 268 GLU A N 1
ATOM 2137 C CA . GLU A 1 268 ? -3.889 1.421 22.044 1.00 92.81 268 GLU A CA 1
ATOM 2138 C C . GLU A 1 268 ? -4.321 2.747 21.414 1.00 92.81 268 GLU A C 1
ATOM 2140 O O . GLU A 1 268 ? -5.451 3.180 21.637 1.00 92.81 268 GLU A O 1
ATOM 2145 N N . THR A 1 269 ? -3.459 3.372 20.609 1.00 92.00 269 THR A N 1
ATOM 2146 C CA . THR A 1 269 ? -3.763 4.631 19.920 1.00 92.00 269 THR A CA 1
ATOM 2147 C C . THR A 1 269 ? -4.909 4.454 18.934 1.00 92.00 269 THR A C 1
ATOM 2149 O O . THR A 1 269 ? -5.895 5.182 19.018 1.00 92.00 269 THR A O 1
ATOM 2152 N N . LEU A 1 270 ? -4.834 3.457 18.050 1.00 91.12 270 LEU A N 1
ATOM 2153 C CA . LEU A 1 270 ? -5.908 3.170 17.095 1.00 91.12 270 LEU A CA 1
ATOM 2154 C C . LEU A 1 270 ? -7.204 2.738 17.799 1.00 91.12 270 LEU A C 1
ATOM 2156 O O . LEU A 1 270 ? -8.284 3.198 17.434 1.00 91.12 270 LEU A O 1
ATOM 2160 N N . ARG A 1 271 ? -7.118 1.920 18.857 1.00 91.00 271 ARG A N 1
ATOM 2161 C CA . ARG A 1 271 ? -8.293 1.453 19.614 1.00 91.00 271 ARG A CA 1
ATOM 2162 C C . ARG A 1 271 ? -9.073 2.588 20.281 1.00 91.00 271 ARG A C 1
ATOM 2164 O O . ARG A 1 271 ? -10.266 2.436 20.493 1.00 91.00 271 ARG A O 1
ATOM 2171 N N . ARG A 1 272 ? -8.434 3.708 20.634 1.00 90.75 272 ARG A N 1
ATOM 2172 C CA . ARG A 1 272 ? -9.135 4.868 21.224 1.00 90.75 272 ARG A CA 1
ATOM 2173 C C . ARG A 1 272 ? -10.062 5.573 20.232 1.00 90.75 272 ARG A C 1
ATOM 2175 O O . ARG A 1 272 ? -10.992 6.243 20.670 1.00 90.75 272 ARG A O 1
ATOM 2182 N N . TRP A 1 273 ? -9.802 5.440 18.934 1.00 88.88 273 TRP A N 1
ATOM 2183 C CA . TRP A 1 273 ? -10.555 6.124 17.880 1.00 88.88 273 TRP A CA 1
ATOM 2184 C C . TRP A 1 273 ? -11.584 5.237 17.178 1.00 88.88 273 TRP A C 1
ATOM 2186 O O . TRP A 1 273 ? -12.571 5.760 16.661 1.00 88.88 273 TRP A O 1
ATOM 2196 N N . LEU A 1 274 ? -11.356 3.922 17.169 1.00 85.56 274 LEU A N 1
ATOM 2197 C CA . LEU A 1 274 ? -12.198 2.917 16.515 1.00 85.56 274 LEU A CA 1
ATOM 2198 C C . LEU A 1 274 ? -13.179 2.273 17.493 1.00 85.56 274 LEU A C 1
ATOM 2200 O O . LEU A 1 274 ? -14.327 2.025 17.072 1.00 85.56 274 LEU A O 1
#

Secondary structure (DSSP, 8-state):
---TTTTGGGB----TT-BPPPHHHHHHHHHHHHHS--PPPPHHHHHS---HHHHHHHHHHHHHHHHTTTTTT--HHHHHHHHHHHHHHHHHHHHHH-TTSTTHHHHHHHHHHHHHHHHHHHHHHB-GGGHHHHHHHHHHTT--HHHHHHHHHHHHHHHHHHHHHHHH---EEEE--HIIIIIT---EEEEETTEEEEEEEEEES-S-SEEEEEPP-----TT-TTTS--HHHHHHHHHT---EEEEEEEE--S--TT--PPPHHHHHHHHHH-

Radius of gyration: 18.59 Å; chains: 1; bounding box: 48×48×47 Å